Protein AF-V9KV32-F1 (afdb_monomer_lite)

Secondary structure (DSSP, 8-state):
----GGGGSGGGGGGEEETTEEEEE-SS-HHHHHHHHHHHHHHHHHSTT-SEEE-------STT-SHHHHHHHHTTS--HHHHHHHHHHHHHHHHHHH-TT-EEEEESTTGGGS-HHHHHHTTGGGT-EEEEEE-SSS--HHHHHHHHHHHHTT----TT--------EEEEEE---SSS---EEEEEE---GGGHHHHHHHHHS--

Foldseek 3Di:
DAQCPVCVDPVNLVQAQASVDSRHGQLPDPVSLVVLLVVLVVVDVVPPPAQEDESEAPDNPCQLVHPVSVVCVVVVVDDSVRSSLVSLVSNLVSCCVVPVRHAYEYECVVVLPDDLVVLVVSLSLVRHAYAYEDADPDDPVVSVVSVVSSQCSVWDDDPPDGPRQNQHWYFYFDQDDDDDPDGDTDTDRDDDDPCPVVVVVDVVVDD

Structure (mmCIF, N/CA/C/O backbone):
data_AF-V9KV32-F1
#
_entry.id   AF-V9KV32-F1
#
loop_
_atom_site.group_PDB
_atom_site.id
_atom_site.type_symbol
_atom_site.label_atom_id
_atom_site.label_alt_id
_atom_site.label_comp_id
_atom_site.label_asym_id
_atom_site.label_entity_id
_atom_site.label_seq_id
_atom_site.pdbx_PDB_ins_code
_atom_site.Cartn_x
_atom_site.Cartn_y
_atom_site.Cartn_z
_atom_site.occupancy
_atom_site.B_iso_or_equiv
_atom_site.auth_seq_id
_atom_site.auth_comp_id
_atom_site.auth_asym_id
_atom_site.auth_atom_id
_atom_site.pdbx_PDB_model_num
ATOM 1 N N . MET A 1 1 ? -1.494 -0.050 -2.371 1.00 47.59 1 MET A N 1
ATOM 2 C CA . MET A 1 1 ? -2.100 1.210 -2.858 1.00 47.59 1 MET A CA 1
ATOM 3 C C . MET A 1 1 ? -1.787 1.408 -4.346 1.00 47.59 1 MET A C 1
ATOM 5 O O . MET A 1 1 ? -0.712 1.862 -4.695 1.00 47.59 1 MET A O 1
ATOM 9 N N . VAL A 1 2 ? -2.662 0.960 -5.251 1.00 46.75 2 VAL A N 1
ATOM 10 C CA . VAL A 1 2 ? -2.528 1.217 -6.704 1.00 46.75 2 VAL A CA 1
ATOM 11 C C . VAL A 1 2 ? -2.807 2.704 -6.946 1.00 46.75 2 VAL A C 1
ATOM 13 O O . VAL A 1 2 ? -3.725 3.219 -6.327 1.00 46.75 2 VAL A O 1
ATOM 16 N N . LYS A 1 3 ? -2.093 3.412 -7.829 1.00 57.59 3 LYS A N 1
ATOM 17 C CA . LYS A 1 3 ? -2.458 4.796 -8.201 1.00 57.59 3 LYS A CA 1
ATOM 18 C C . LYS A 1 3 ? -3.914 4.859 -8.695 1.00 57.59 3 LYS A C 1
ATOM 20 O O . LYS A 1 3 ? -4.233 4.449 -9.811 1.00 57.59 3 LYS A O 1
ATOM 25 N N . PHE A 1 4 ? -4.817 5.353 -7.848 1.00 65.75 4 PHE A N 1
ATOM 26 C CA . PHE A 1 4 ? -6.259 5.247 -8.056 1.00 65.75 4 PHE A CA 1
ATOM 27 C C . PHE A 1 4 ? -6.805 6.407 -8.895 1.00 65.75 4 PHE A C 1
ATOM 29 O O . PHE A 1 4 ? -7.422 7.332 -8.375 1.00 65.75 4 PHE A O 1
ATOM 36 N N . PHE A 1 5 ? -6.665 6.333 -10.224 1.00 76.81 5 PHE A N 1
ATOM 37 C CA . PHE A 1 5 ? -7.341 7.277 -11.134 1.00 76.81 5 PHE A CA 1
ATOM 38 C C . PHE A 1 5 ? -8.85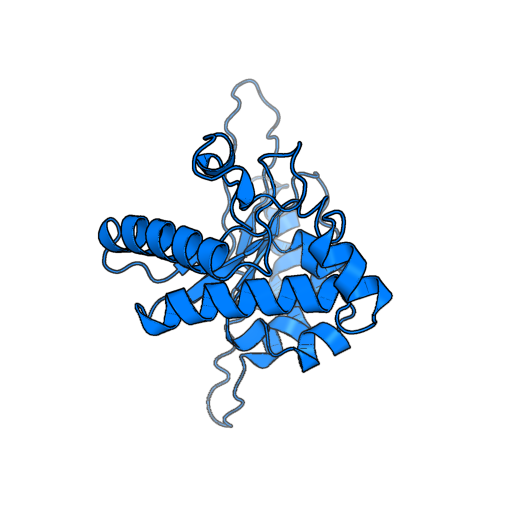9 7.353 -10.871 1.00 76.81 5 PHE A C 1
ATOM 40 O O . PHE A 1 5 ? -9.466 8.413 -11.010 1.00 76.81 5 PHE A O 1
ATOM 47 N N . VAL A 1 6 ? -9.450 6.247 -10.409 1.00 90.12 6 VAL A N 1
ATOM 48 C CA . VAL A 1 6 ? -10.868 6.136 -10.048 1.00 90.12 6 VAL A CA 1
ATOM 49 C C . VAL A 1 6 ? -11.317 7.153 -8.988 1.00 90.12 6 VAL A C 1
ATOM 51 O O . VAL A 1 6 ? -12.444 7.637 -9.055 1.00 90.12 6 VAL A O 1
ATOM 54 N N . LEU A 1 7 ? -10.436 7.564 -8.066 1.00 92.75 7 LEU A N 1
ATOM 55 C CA . LEU A 1 7 ? -10.771 8.522 -7.005 1.00 92.75 7 LEU A CA 1
ATOM 56 C C . LEU A 1 7 ? -10.908 9.961 -7.511 1.00 92.75 7 LEU A C 1
ATOM 58 O O . LEU A 1 7 ? -11.354 10.827 -6.760 1.00 92.75 7 LEU A O 1
ATOM 62 N N . LYS A 1 8 ? -10.568 10.244 -8.776 1.00 92.81 8 LYS A N 1
ATOM 63 C CA . LYS A 1 8 ? -10.846 11.546 -9.404 1.00 92.81 8 LYS A CA 1
ATOM 64 C C . LYS A 1 8 ? -12.339 11.773 -9.632 1.00 92.81 8 LYS A C 1
ATOM 66 O O . LYS A 1 8 ? -12.770 12.919 -9.681 1.00 92.81 8 LYS A O 1
ATOM 71 N N . HIS A 1 9 ? -13.124 10.705 -9.753 1.00 94.00 9 HIS A N 1
ATOM 72 C CA . HIS A 1 9 ? -14.564 10.808 -9.956 1.00 94.00 9 HIS A CA 1
ATOM 73 C C . HIS A 1 9 ? -15.283 11.145 -8.648 1.00 94.00 9 HIS A C 1
ATOM 75 O O . HIS A 1 9 ? -15.018 10.535 -7.613 1.00 94.00 9 HIS A O 1
ATOM 81 N N . GLU A 1 10 ? -16.246 12.065 -8.718 1.00 93.94 10 GLU A N 1
ATOM 82 C CA . GLU A 1 10 ? -17.060 12.503 -7.575 1.00 93.94 10 GLU A CA 1
ATOM 83 C C . GLU A 1 10 ? -17.764 11.334 -6.876 1.00 93.94 10 GLU A C 1
ATOM 85 O O . GLU A 1 10 ? -17.761 11.247 -5.654 1.00 93.94 10 GLU A O 1
ATOM 90 N N . LYS A 1 11 ? -18.246 10.347 -7.644 1.00 95.38 11 LYS A N 1
ATOM 91 C CA . LYS A 1 11 ? -18.850 9.119 -7.104 1.00 95.38 11 LYS A CA 1
ATOM 92 C C . LYS A 1 11 ? -17.962 8.396 -6.081 1.00 95.38 11 LYS A C 1
ATOM 94 O O . LYS A 1 11 ? -18.494 7.731 -5.201 1.00 95.38 11 LYS A O 1
ATOM 99 N N . PHE A 1 12 ? -16.637 8.502 -6.188 1.00 95.62 12 PHE A N 1
ATOM 100 C CA . PHE A 1 12 ? -15.680 7.821 -5.312 1.00 95.62 12 PHE A CA 1
ATOM 101 C C . PHE A 1 12 ? -14.867 8.789 -4.441 1.00 95.62 12 PHE A C 1
ATOM 103 O O . PHE A 1 12 ? -13.947 8.354 -3.751 1.00 95.62 12 PHE A O 1
ATOM 110 N N . SER A 1 13 ? -15.183 10.089 -4.439 1.00 94.50 13 SER A N 1
ATOM 111 C CA . SER A 1 13 ? -14.435 11.086 -3.659 1.00 94.50 13 SER A CA 1
ATOM 112 C C . SER A 1 13 ? -14.493 10.817 -2.154 1.00 94.50 13 SER A C 1
ATOM 114 O O . SER A 1 13 ? -13.497 10.991 -1.459 1.00 94.50 13 SER A O 1
ATOM 116 N N . HIS A 1 14 ? -15.622 10.297 -1.670 1.00 95.19 14 HIS A N 1
ATOM 117 C CA . HIS A 1 14 ? -15.832 9.918 -0.273 1.00 95.19 14 HIS A CA 1
ATOM 118 C C . HIS A 1 14 ? -14.938 8.757 0.204 1.00 95.19 14 HIS A C 1
ATOM 120 O O . HIS A 1 14 ? -14.858 8.511 1.408 1.00 95.19 14 HIS A O 1
ATOM 126 N N . LEU A 1 15 ? -14.275 8.039 -0.713 1.00 95.81 15 LEU A N 1
ATOM 127 C CA . LEU A 1 15 ? -13.331 6.956 -0.409 1.00 95.81 15 LEU A CA 1
ATOM 128 C C . LEU A 1 15 ? -11.877 7.429 -0.340 1.00 95.81 15 LEU A C 1
ATOM 130 O O . LEU A 1 15 ? -10.982 6.609 -0.156 1.00 95.81 15 LEU A O 1
ATOM 134 N N . ARG A 1 16 ? -11.607 8.723 -0.524 1.00 94.75 16 ARG A N 1
ATOM 135 C CA . ARG A 1 16 ? -10.253 9.270 -0.402 1.00 94.75 16 ARG A CA 1
ATOM 136 C C . ARG A 1 16 ? -9.812 9.273 1.058 1.00 94.75 16 ARG A C 1
ATOM 138 O O . ARG A 1 16 ? -10.616 9.524 1.951 1.00 94.75 16 ARG A O 1
ATOM 145 N N . GLU A 1 17 ? -8.526 9.025 1.277 1.00 94.25 17 GLU A N 1
ATOM 146 C CA . GLU A 1 17 ? -7.886 9.189 2.587 1.00 94.25 17 GLU A CA 1
ATOM 147 C C . GLU A 1 17 ? -7.923 10.655 3.021 1.00 94.25 17 GLU A C 1
ATOM 149 O O . GLU A 1 17 ? -8.369 10.985 4.113 1.00 94.25 17 GLU A O 1
ATOM 154 N N . VAL A 1 18 ? -7.522 11.549 2.116 1.00 94.06 18 VAL A N 1
ATOM 155 C CA . VAL A 1 18 ? -7.622 12.996 2.294 1.00 94.06 18 VAL A CA 1
ATOM 156 C C . VAL A 1 18 ? -8.556 13.532 1.221 1.00 94.06 18 VAL A C 1
ATOM 158 O O . VAL A 1 18 ? -8.321 13.325 0.033 1.00 94.06 18 VAL A O 1
ATOM 161 N N . GLU A 1 19 ? -9.613 14.233 1.626 1.00 92.00 19 GLU A N 1
ATOM 162 C CA . GLU A 1 19 ? -10.703 14.670 0.741 1.00 92.00 19 GLU A CA 1
ATOM 163 C C . GLU A 1 19 ? -10.211 15.410 -0.517 1.00 92.00 19 GLU A C 1
ATOM 165 O O . GLU A 1 19 ? -10.683 15.161 -1.634 1.00 92.00 19 GLU A O 1
ATOM 170 N N . THR A 1 20 ? -9.211 16.275 -0.350 1.00 91.50 20 THR A N 1
ATOM 171 C CA . THR A 1 20 ? -8.632 17.101 -1.415 1.00 91.50 20 THR A CA 1
ATOM 172 C C . THR A 1 20 ? -7.670 16.343 -2.331 1.00 91.50 20 THR A C 1
ATOM 174 O O . THR A 1 20 ? -7.378 16.827 -3.427 1.00 91.50 20 THR A O 1
ATOM 177 N N . PHE A 1 21 ? -7.195 15.154 -1.940 1.00 90.75 21 PHE A N 1
ATOM 178 C CA . PHE A 1 21 ? -6.172 14.408 -2.672 1.00 90.75 21 PHE A CA 1
ATOM 179 C C . PHE A 1 21 ? -6.718 13.081 -3.236 1.00 90.75 21 PHE A C 1
ATOM 181 O O . PHE A 1 21 ? -6.935 12.116 -2.504 1.00 90.75 21 PHE A O 1
ATOM 188 N N . PRO A 1 22 ? -6.919 12.974 -4.566 1.00 90.44 22 PRO A N 1
ATOM 189 C CA . PRO A 1 22 ? -7.485 11.783 -5.204 1.00 90.44 22 PRO A CA 1
ATOM 190 C C . PRO A 1 22 ? -6.444 10.680 -5.477 1.00 90.44 22 PRO A C 1
ATOM 192 O O . PRO A 1 22 ? -6.627 9.872 -6.382 1.00 90.44 22 PRO A O 1
ATOM 195 N N . ASN A 1 23 ? -5.312 10.670 -4.776 1.00 88.38 23 ASN A N 1
ATOM 196 C CA . ASN A 1 23 ? -4.207 9.731 -5.004 1.00 88.38 23 ASN A CA 1
ATOM 197 C C . ASN A 1 23 ? -4.177 8.563 -4.007 1.00 88.38 23 ASN A C 1
ATOM 199 O O . ASN A 1 23 ? -3.576 7.535 -4.311 1.00 88.38 23 ASN A O 1
ATOM 203 N N . THR A 1 24 ? -4.857 8.697 -2.869 1.00 90.56 24 THR A N 1
ATOM 204 C CA . THR A 1 24 ? -4.780 7.760 -1.744 1.00 90.56 24 THR A CA 1
ATOM 205 C C . THR A 1 24 ? -6.191 7.340 -1.352 1.00 90.56 24 THR A C 1
ATOM 207 O O . THR A 1 24 ? -7.040 8.186 -1.072 1.00 90.56 24 THR A O 1
ATOM 210 N N . ILE A 1 25 ? -6.454 6.033 -1.349 1.00 93.12 25 ILE A N 1
ATOM 211 C CA . ILE A 1 25 ? -7.731 5.485 -0.882 1.00 93.12 25 ILE A CA 1
ATOM 212 C C . ILE A 1 25 ? -7.700 5.336 0.640 1.00 93.12 25 ILE A C 1
ATOM 214 O O . ILE A 1 25 ? -6.680 4.919 1.188 1.00 93.12 25 ILE A O 1
ATOM 218 N N . ASN A 1 26 ? -8.810 5.642 1.304 1.00 93.44 26 ASN A N 1
ATOM 219 C CA . ASN A 1 26 ? -8.968 5.420 2.734 1.00 93.44 26 ASN A CA 1
ATOM 220 C C . ASN A 1 26 ? -8.988 3.901 3.001 1.00 93.44 26 ASN A C 1
ATOM 222 O O . ASN A 1 26 ? -9.847 3.203 2.444 1.00 93.44 26 ASN A O 1
ATOM 226 N N . PRO A 1 27 ? -8.065 3.363 3.819 1.00 92.62 27 PRO A N 1
ATOM 227 C CA . PRO A 1 27 ? -7.936 1.927 4.044 1.00 92.62 27 PRO A CA 1
ATOM 228 C C . PRO A 1 27 ? -8.958 1.357 5.040 1.00 92.62 27 PRO A C 1
ATOM 230 O O . PRO A 1 27 ? -9.041 0.136 5.164 1.00 92.62 27 PRO A O 1
ATOM 233 N N . HIS A 1 28 ? -9.710 2.208 5.740 1.00 90.12 28 HIS A N 1
ATOM 234 C CA . HIS A 1 28 ? -10.640 1.844 6.811 1.00 90.12 28 HIS A CA 1
ATOM 235 C C . HIS A 1 28 ? -12.065 1.588 6.313 1.00 90.12 28 HIS A C 1
ATOM 237 O O . HIS A 1 28 ? -12.826 0.871 6.962 1.00 90.12 28 HIS A O 1
ATOM 243 N N . LYS A 1 29 ? -12.428 2.134 5.149 1.00 92.69 29 LYS A N 1
ATOM 244 C CA . LYS A 1 29 ? -13.772 1.972 4.584 1.00 92.69 29 LYS A CA 1
ATOM 245 C C . LYS A 1 29 ? -13.927 0.620 3.903 1.00 92.69 29 LYS A C 1
ATOM 247 O O . LYS A 1 29 ? -13.137 0.245 3.032 1.00 92.69 29 LYS A O 1
ATOM 252 N N . GLN A 1 30 ? -14.997 -0.090 4.241 1.00 94.50 30 GLN A N 1
ATOM 253 C CA . GLN A 1 30 ? -15.314 -1.378 3.628 1.00 94.50 30 GLN A CA 1
ATOM 254 C C . GLN A 1 30 ? -15.549 -1.228 2.112 1.00 94.50 30 GLN A C 1
ATOM 256 O O . GLN A 1 30 ? -15.123 -2.064 1.313 1.00 94.50 30 GLN A O 1
ATOM 261 N N . GLU A 1 31 ? -16.156 -0.116 1.705 1.00 95.88 31 GLU A N 1
ATOM 262 C CA . GLU A 1 31 ? -16.395 0.273 0.319 1.00 95.88 31 GLU A CA 1
ATOM 263 C C . GLU A 1 31 ? -15.095 0.462 -0.469 1.00 95.88 31 GLU A C 1
ATOM 265 O O . GLU A 1 31 ? -15.045 0.111 -1.650 1.00 95.88 31 GLU A O 1
ATOM 270 N N . SER A 1 32 ? -14.023 0.941 0.174 1.00 94.94 32 SER A N 1
ATOM 271 C CA . SER A 1 32 ? -12.701 1.035 -0.451 1.00 94.94 32 SER A CA 1
ATOM 272 C C . SER A 1 32 ? -12.194 -0.343 -0.859 1.00 94.94 32 SER A C 1
ATOM 274 O O . SER A 1 32 ? -11.744 -0.530 -1.990 1.00 94.94 32 SER A O 1
ATOM 276 N N . LEU A 1 33 ? -12.315 -1.335 0.028 1.00 94.31 33 LEU A N 1
ATOM 277 C CA . LEU A 1 33 ? -11.901 -2.703 -0.277 1.00 94.31 33 LEU A CA 1
ATOM 278 C C . LEU A 1 33 ? -12.764 -3.317 -1.389 1.00 94.31 33 LEU A C 1
ATOM 280 O O . LEU A 1 33 ? -12.227 -3.996 -2.264 1.00 94.31 33 LEU A O 1
ATOM 284 N N . TYR A 1 34 ? -14.073 -3.048 -1.409 1.00 95.50 34 TYR A N 1
ATOM 285 C CA . TYR A 1 34 ? -14.952 -3.500 -2.492 1.00 95.50 34 TYR A CA 1
ATOM 286 C C . TYR A 1 34 ? -14.607 -2.871 -3.841 1.00 95.50 34 TYR A C 1
ATOM 288 O O . TYR A 1 34 ? -14.593 -3.574 -4.855 1.00 95.50 34 TYR A O 1
ATOM 296 N N . LEU A 1 35 ? -14.286 -1.576 -3.865 1.00 95.44 35 LEU A N 1
ATOM 297 C CA . LEU A 1 35 ? -13.850 -0.896 -5.080 1.00 95.44 35 LEU A CA 1
ATOM 298 C C . LEU A 1 35 ? -12.554 -1.513 -5.615 1.00 95.44 35 LEU A C 1
ATOM 300 O O . LEU A 1 35 ? -12.487 -1.875 -6.790 1.00 95.44 35 LEU A O 1
ATOM 304 N N . ILE A 1 36 ? -11.556 -1.695 -4.745 1.00 94.44 36 ILE A N 1
ATOM 305 C CA . ILE A 1 36 ? -10.281 -2.331 -5.101 1.00 94.44 36 ILE A CA 1
ATOM 306 C C . ILE A 1 36 ? -10.520 -3.742 -5.632 1.00 94.44 36 ILE A C 1
ATOM 308 O O . ILE A 1 36 ? -10.016 -4.084 -6.699 1.00 94.44 36 ILE A O 1
ATOM 312 N N . LYS A 1 37 ? -11.324 -4.546 -4.929 1.00 94.06 37 LYS A N 1
ATOM 313 C CA . LYS A 1 37 ? -11.673 -5.905 -5.350 1.00 94.06 37 LYS A CA 1
ATOM 314 C C . LYS A 1 37 ? -12.295 -5.912 -6.746 1.00 94.06 37 LYS A C 1
ATOM 316 O O . LYS A 1 37 ? -11.853 -6.678 -7.590 1.00 94.06 37 LYS A O 1
ATOM 321 N N . SER A 1 38 ? -13.263 -5.034 -7.010 1.00 94.50 38 SER A N 1
ATOM 322 C CA . SER A 1 38 ? -13.909 -4.934 -8.323 1.00 94.50 38 SER A CA 1
ATOM 323 C C . SER A 1 38 ? -12.913 -4.598 -9.437 1.00 94.50 38 SER A C 1
ATOM 325 O O . SER A 1 38 ? -12.954 -5.202 -10.508 1.00 94.50 38 SER A O 1
ATOM 327 N N . MET A 1 39 ? -11.979 -3.676 -9.184 1.00 93.88 39 MET A N 1
ATOM 328 C CA . MET A 1 39 ? -10.924 -3.340 -10.144 1.00 93.88 39 MET A CA 1
ATOM 329 C C . MET A 1 39 ? -9.985 -4.524 -10.397 1.00 93.88 39 MET A C 1
ATOM 331 O O . MET A 1 39 ? -9.652 -4.812 -11.544 1.00 93.88 39 MET A O 1
ATOM 335 N N . ILE A 1 40 ? -9.571 -5.221 -9.337 1.00 93.56 40 ILE A N 1
ATOM 336 C CA . ILE A 1 40 ? -8.716 -6.406 -9.435 1.00 93.56 40 ILE A CA 1
ATOM 337 C C . ILE A 1 40 ? -9.427 -7.502 -10.225 1.00 93.56 40 ILE A C 1
ATOM 339 O O . ILE A 1 40 ? -8.854 -8.006 -11.184 1.00 93.56 40 ILE A O 1
ATOM 343 N N . ASP A 1 41 ? -10.673 -7.831 -9.880 1.00 92.75 41 ASP A N 1
ATOM 344 C CA . ASP A 1 41 ? -11.447 -8.884 -10.542 1.00 92.75 41 ASP A CA 1
ATOM 345 C C . ASP A 1 41 ? -11.585 -8.611 -12.053 1.00 92.75 41 ASP A C 1
ATOM 347 O O . ASP A 1 41 ? -11.413 -9.526 -12.857 1.00 92.75 41 ASP A O 1
ATOM 351 N N . GLN A 1 42 ? -11.803 -7.353 -12.459 1.00 92.88 42 GLN A N 1
ATOM 352 C CA . GLN A 1 42 ? -11.843 -6.961 -13.876 1.00 92.88 42 GLN A CA 1
ATOM 353 C C . GLN A 1 42 ? -10.512 -7.221 -14.595 1.00 92.88 42 GLN A C 1
ATOM 355 O O . GLN A 1 42 ? -10.500 -7.782 -15.692 1.00 92.88 42 GLN A O 1
ATOM 360 N N . VAL A 1 43 ? -9.384 -6.839 -13.986 1.00 92.88 43 VAL A N 1
ATOM 361 C CA . VAL A 1 43 ? -8.064 -7.061 -14.594 1.00 92.88 43 VAL A CA 1
ATOM 362 C C . VAL A 1 43 ? -7.731 -8.552 -14.629 1.00 92.88 43 VAL A C 1
ATOM 364 O O . VAL A 1 43 ? -7.257 -9.040 -15.653 1.00 92.88 43 VAL A O 1
ATOM 367 N N . MET A 1 44 ? -8.017 -9.291 -13.557 1.00 91.44 44 MET A N 1
ATOM 368 C CA . MET A 1 44 ? -7.791 -10.736 -13.476 1.00 91.44 44 MET A CA 1
ATOM 369 C C . MET A 1 44 ? -8.603 -11.501 -14.525 1.00 91.44 44 MET A C 1
ATOM 371 O O . MET A 1 44 ? -8.062 -12.384 -15.187 1.00 91.44 44 MET A O 1
ATOM 375 N N . ALA A 1 45 ? -9.868 -11.125 -14.740 1.00 92.19 45 ALA A N 1
ATOM 376 C CA . ALA A 1 45 ? -10.718 -11.733 -15.762 1.00 92.19 45 ALA A CA 1
ATOM 377 C C . ALA A 1 45 ? -10.161 -11.546 -17.185 1.00 92.19 45 ALA A C 1
ATOM 379 O O . ALA A 1 45 ? -10.310 -12.430 -18.027 1.00 92.19 45 ALA A O 1
ATOM 380 N N . ALA A 1 46 ? -9.481 -10.427 -17.450 1.00 94.38 46 ALA A N 1
ATOM 381 C CA . ALA A 1 46 ? -8.838 -10.164 -18.736 1.00 94.38 46 ALA A CA 1
ATOM 382 C C . ALA A 1 46 ? -7.493 -10.901 -18.922 1.00 94.38 46 ALA A C 1
ATOM 384 O O . ALA A 1 46 ? -7.020 -11.024 -20.050 1.00 94.38 46 ALA A O 1
ATOM 385 N N . HIS A 1 47 ? -6.874 -11.398 -17.845 1.00 90.75 47 HIS A N 1
ATOM 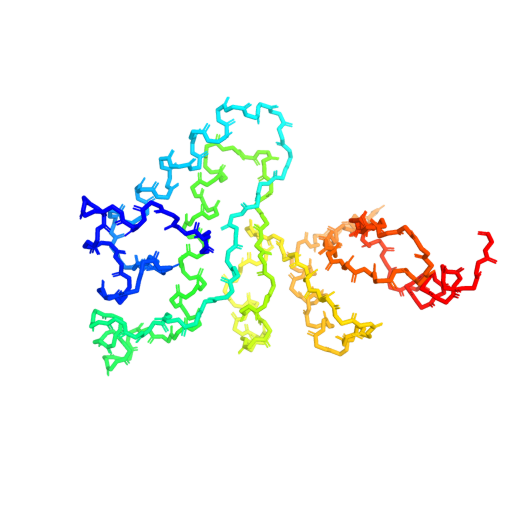386 C CA . HIS A 1 47 ? -5.524 -11.974 -17.855 1.00 90.75 47 HIS A CA 1
ATOM 387 C C . HIS A 1 47 ? -5.512 -13.391 -17.268 1.00 90.75 47 HIS A C 1
ATOM 389 O O . HIS A 1 47 ? -4.963 -13.654 -16.195 1.00 90.75 47 HIS A O 1
ATOM 395 N N . VAL A 1 48 ? -6.109 -14.333 -17.995 1.00 89.12 48 VAL A N 1
ATOM 396 C CA . VAL A 1 48 ? -6.190 -15.736 -17.570 1.00 89.12 48 VAL A CA 1
ATOM 397 C C . VAL A 1 48 ? -4.799 -16.382 -17.532 1.00 89.12 48 VAL A C 1
ATOM 399 O O . VAL A 1 48 ? -3.999 -16.232 -18.453 1.00 89.12 48 VAL A O 1
ATOM 402 N N . GLY A 1 49 ? -4.513 -17.138 -16.469 1.00 87.88 49 GLY A N 1
ATOM 403 C CA . GLY A 1 49 ? -3.290 -17.942 -16.349 1.00 87.88 49 GLY A CA 1
ATOM 404 C C . GLY A 1 49 ? -2.041 -17.182 -15.891 1.00 87.88 49 GLY A C 1
ATOM 405 O O . GLY A 1 49 ? -0.948 -17.754 -15.896 1.00 87.88 49 GLY A O 1
ATOM 406 N N . ILE A 1 50 ? -2.165 -15.917 -15.474 1.00 92.06 50 ILE A N 1
ATOM 407 C CA . ILE A 1 50 ? -1.037 -15.196 -14.877 1.00 92.06 50 ILE A CA 1
ATOM 408 C C . ILE A 1 50 ? -0.609 -15.841 -13.556 1.00 92.06 50 ILE A C 1
ATOM 410 O O . ILE A 1 50 ? -1.422 -16.356 -12.795 1.00 92.06 50 ILE A O 1
ATOM 414 N N . ARG A 1 51 ? 0.694 -15.798 -13.275 1.00 92.44 51 ARG A N 1
ATOM 415 C CA . ARG A 1 51 ? 1.275 -16.309 -12.020 1.00 92.44 51 ARG A CA 1
ATOM 416 C C . ARG A 1 51 ? 1.565 -15.212 -11.006 1.00 92.44 51 ARG A C 1
ATOM 418 O O . ARG A 1 51 ? 1.760 -15.506 -9.834 1.00 92.44 51 ARG A O 1
ATOM 425 N N . TRP A 1 52 ? 1.609 -13.964 -11.455 1.00 93.50 52 TRP A N 1
ATOM 426 C CA . TRP A 1 52 ? 1.943 -12.809 -10.637 1.00 93.50 52 TRP A CA 1
ATOM 427 C C . TRP A 1 52 ? 0.990 -11.668 -10.932 1.00 93.50 52 TRP A C 1
ATOM 429 O O . TRP A 1 52 ? 0.635 -11.452 -12.090 1.00 93.50 52 TRP A O 1
ATOM 439 N N . PHE A 1 53 ? 0.619 -10.927 -9.894 1.00 94.12 53 PHE A N 1
ATOM 440 C CA . PHE A 1 53 ? -0.257 -9.774 -10.027 1.00 94.12 53 PHE A CA 1
ATOM 441 C C . PHE A 1 53 ? 0.221 -8.635 -9.133 1.00 94.12 53 PHE A C 1
ATOM 443 O O . PHE A 1 53 ? 0.327 -8.787 -7.917 1.00 94.12 53 PHE A O 1
ATOM 450 N N . HIS A 1 54 ? 0.538 -7.494 -9.737 1.00 93.81 54 HIS A N 1
ATOM 451 C CA . HIS A 1 54 ? 1.082 -6.350 -9.017 1.00 93.81 54 HIS A CA 1
ATOM 452 C C . HIS A 1 54 ? -0.051 -5.476 -8.460 1.00 93.81 54 HIS A C 1
ATOM 454 O O . HIS A 1 54 ? -0.775 -4.843 -9.224 1.00 93.81 54 HIS A O 1
ATOM 460 N N . ILE A 1 55 ? -0.189 -5.399 -7.132 1.00 93.56 55 ILE A N 1
ATOM 461 C CA . ILE A 1 55 ? -1.250 -4.636 -6.439 1.00 93.56 55 ILE A CA 1
ATOM 462 C C . ILE A 1 55 ? -0.815 -3.209 -6.044 1.00 93.56 55 ILE A C 1
ATOM 464 O O . ILE A 1 55 ? -1.474 -2.527 -5.254 1.00 93.56 55 ILE A O 1
ATOM 468 N N . GLY A 1 56 ? 0.308 -2.745 -6.597 1.00 91.50 56 GLY A N 1
ATOM 469 C CA . GLY A 1 56 ? 0.829 -1.385 -6.428 1.00 91.50 56 GLY A CA 1
ATOM 470 C C . GLY A 1 56 ? 1.480 -1.209 -5.062 1.00 91.50 56 GLY A C 1
ATOM 471 O O . GLY A 1 56 ? 2.290 -2.034 -4.660 1.00 91.50 56 GLY A O 1
ATOM 472 N N . SER A 1 57 ? 1.066 -0.176 -4.331 1.00 89.19 57 SER A N 1
ATOM 473 C CA . SER A 1 57 ? 1.579 0.209 -3.008 1.00 89.19 57 SER A CA 1
ATOM 474 C C . SER A 1 57 ? 2.834 1.071 -3.009 1.00 89.19 57 SER A C 1
ATOM 476 O O . SER A 1 57 ? 3.557 1.066 -2.021 1.00 89.19 57 SER A O 1
ATOM 478 N N . ASP A 1 58 ? 3.038 1.836 -4.080 1.00 88.44 58 ASP A N 1
ATOM 479 C CA . ASP A 1 58 ? 4.052 2.885 -4.147 1.00 88.44 58 ASP A CA 1
ATOM 480 C C . ASP A 1 58 ? 3.555 4.191 -3.527 1.00 88.44 58 ASP A C 1
ATOM 482 O O . ASP A 1 58 ? 2.353 4.465 -3.507 1.00 88.44 58 ASP A O 1
ATOM 486 N N . GLU A 1 59 ? 4.502 5.021 -3.088 1.00 86.12 59 GLU A N 1
ATOM 487 C CA . GLU A 1 59 ? 4.319 6.464 -2.895 1.00 86.12 59 GLU A CA 1
ATOM 488 C C . GLU A 1 59 ? 3.166 6.815 -1.935 1.00 86.12 59 GLU A C 1
ATOM 490 O O . GLU A 1 59 ? 2.360 7.722 -2.163 1.00 86.12 59 GLU A O 1
ATOM 495 N N . VAL A 1 60 ? 3.085 6.080 -0.824 1.00 84.88 60 VAL A N 1
ATOM 496 C CA . VAL A 1 60 ? 2.022 6.192 0.186 1.00 84.88 60 VAL A CA 1
ATOM 497 C C . VAL A 1 60 ? 2.268 7.393 1.117 1.00 84.88 60 VAL A C 1
ATOM 499 O O . VAL A 1 60 ? 2.535 7.246 2.306 1.00 84.88 60 VAL A O 1
ATOM 502 N N . TYR A 1 61 ? 2.213 8.606 0.561 1.00 87.44 61 TYR A N 1
ATOM 503 C CA . TYR A 1 61 ? 2.603 9.842 1.257 1.00 87.44 61 TYR A CA 1
ATOM 504 C C . TYR A 1 61 ? 1.569 10.388 2.248 1.00 87.44 61 TYR A C 1
ATOM 506 O O . TYR A 1 61 ? 1.944 11.075 3.190 1.00 87.44 61 TYR A O 1
ATOM 514 N N . TYR A 1 62 ? 0.279 10.123 2.023 1.00 89.81 62 TYR A N 1
ATOM 515 C CA . TYR A 1 62 ? -0.825 10.740 2.781 1.00 89.81 62 TYR A CA 1
ATOM 516 C C . TYR A 1 62 ? -1.557 9.769 3.712 1.00 89.81 62 TYR A C 1
ATOM 518 O O . TYR A 1 62 ? -2.608 10.107 4.248 1.00 89.81 62 TYR A O 1
ATOM 526 N N . LEU A 1 63 ? -1.051 8.546 3.873 1.00 91.44 63 LEU A N 1
ATOM 527 C CA . LEU A 1 63 ? -1.644 7.589 4.803 1.00 91.44 63 LEU A CA 1
ATOM 528 C C . LEU A 1 63 ? -1.550 8.127 6.233 1.00 91.44 63 LEU A C 1
ATOM 530 O O . LEU A 1 63 ? -0.465 8.497 6.668 1.00 91.44 63 LEU A O 1
ATOM 534 N N . GLY A 1 64 ? -2.668 8.129 6.961 1.00 92.50 64 GLY A N 1
ATOM 535 C CA . GLY A 1 64 ? -2.719 8.663 8.321 1.00 92.50 64 GLY A CA 1
ATOM 536 C C . GLY A 1 64 ? -3.092 10.143 8.386 1.00 92.50 64 GLY A C 1
ATOM 537 O O . GLY A 1 64 ? -3.282 10.665 9.479 1.00 92.50 64 GLY A O 1
ATOM 538 N N . GLU A 1 65 ? -3.235 10.824 7.245 1.00 94.06 65 GLU A N 1
ATOM 539 C CA . GLU A 1 65 ? -3.582 12.248 7.208 1.00 94.06 65 GLU A CA 1
ATOM 540 C C . GLU A 1 65 ? -5.091 12.515 7.160 1.00 94.06 65 GLU A C 1
ATOM 542 O O . GLU A 1 65 ? -5.518 13.648 7.417 1.00 94.06 65 GLU A O 1
ATOM 547 N N . GLY A 1 66 ? -5.895 11.491 6.857 1.00 93.38 66 GLY A N 1
ATOM 548 C CA . GLY A 1 66 ? -7.354 11.559 6.882 1.00 93.38 66 GLY A CA 1
ATOM 549 C C . GLY A 1 66 ? -7.917 11.714 8.292 1.00 93.38 66 GLY A C 1
ATOM 550 O O . GLY A 1 66 ? -7.292 11.292 9.259 1.00 93.38 66 GLY A O 1
ATOM 551 N N . GLY A 1 67 ? -9.114 12.298 8.418 1.00 93.44 67 GLY A N 1
ATOM 552 C CA . GLY A 1 67 ? -9.770 12.492 9.721 1.00 93.44 67 GLY A CA 1
ATOM 553 C C . GLY A 1 67 ? -9.953 11.181 10.496 1.00 93.44 67 GLY A C 1
ATOM 554 O O . GLY A 1 67 ? -9.481 11.067 11.620 1.00 93.44 67 GLY A O 1
ATOM 555 N N . GLU A 1 68 ? -10.532 10.161 9.851 1.00 92.69 68 GLU A N 1
ATOM 556 C CA . GLU A 1 68 ? -10.725 8.826 10.447 1.00 92.69 68 GLU A CA 1
ATOM 557 C C . GLU A 1 68 ? -9.391 8.190 10.876 1.00 92.69 68 GLU A C 1
ATOM 559 O O . GLU A 1 68 ? -9.268 7.669 11.983 1.00 92.69 68 GLU A O 1
ATOM 564 N N . SER A 1 69 ? -8.367 8.266 10.025 1.00 94.06 69 SER A N 1
ATOM 565 C CA . SER A 1 69 ? -7.046 7.706 10.315 1.00 94.06 69 SER A CA 1
ATOM 566 C C . SER A 1 69 ? -6.363 8.438 11.472 1.00 94.06 69 SER A C 1
ATOM 568 O O . SER A 1 69 ? -5.789 7.798 12.353 1.00 94.06 69 SER A O 1
ATOM 570 N N . LYS A 1 70 ? -6.471 9.772 11.522 1.00 94.88 70 LYS A N 1
ATOM 571 C CA . LYS A 1 70 ? -5.977 10.592 12.638 1.00 94.88 70 LYS A CA 1
ATOM 572 C C . LYS A 1 70 ? -6.644 10.200 13.945 1.00 94.88 70 LYS A C 1
ATOM 574 O O . LYS A 1 70 ? -5.940 10.001 14.932 1.00 94.88 70 LYS A O 1
ATOM 579 N N . ASP A 1 71 ? -7.959 10.016 13.944 1.00 94.19 71 ASP A N 1
ATOM 580 C CA . ASP A 1 71 ? -8.698 9.598 15.134 1.00 94.19 71 ASP A CA 1
ATOM 581 C C . ASP A 1 71 ? -8.236 8.219 15.632 1.00 94.19 71 ASP A C 1
ATOM 583 O O . ASP A 1 71 ? -7.983 8.045 16.825 1.00 94.19 71 ASP A O 1
ATOM 587 N N . LEU A 1 72 ? -8.036 7.254 14.728 1.00 92.81 72 LEU A N 1
ATOM 588 C CA . LEU A 1 72 ? -7.538 5.915 15.071 1.00 92.81 72 LEU A CA 1
ATOM 589 C C . LEU A 1 72 ? -6.104 5.930 15.625 1.00 92.81 72 LEU A C 1
ATOM 591 O O . LEU A 1 72 ? -5.789 5.167 16.545 1.00 92.81 72 LEU A O 1
ATOM 595 N N . ILE A 1 73 ? -5.241 6.799 15.088 1.00 92.81 73 ILE A N 1
ATOM 596 C CA . ILE A 1 73 ? -3.869 6.992 15.581 1.00 92.81 73 ILE A CA 1
ATOM 597 C C . ILE A 1 73 ? -3.888 7.648 16.966 1.00 92.81 73 ILE A C 1
ATOM 599 O O . ILE A 1 73 ? -3.208 7.177 17.877 1.00 92.81 73 ILE A O 1
ATOM 603 N N . LEU A 1 74 ? -4.695 8.697 17.156 1.00 92.56 74 LEU A N 1
ATOM 604 C CA . LEU A 1 74 ? -4.838 9.395 18.439 1.00 92.56 74 LEU A CA 1
ATOM 605 C C . LEU A 1 74 ? -5.366 8.471 19.542 1.00 92.56 74 LEU A C 1
ATOM 607 O O . LEU A 1 74 ? -4.924 8.554 20.687 1.00 92.56 74 LEU A O 1
ATOM 611 N N . GLN A 1 75 ? -6.266 7.553 19.191 1.00 93.12 75 GLN A N 1
ATOM 612 C CA . GLN A 1 75 ? -6.797 6.533 20.097 1.00 93.12 75 GLN A CA 1
ATOM 613 C C . GLN A 1 75 ? -5.830 5.359 20.332 1.00 93.12 75 GLN A C 1
ATOM 615 O O . GLN A 1 75 ? -6.186 4.420 21.042 1.00 93.12 75 GLN A O 1
ATOM 620 N N . GLN A 1 76 ? -4.624 5.388 19.749 1.00 86.75 76 GLN A N 1
ATOM 621 C CA . GLN A 1 76 ? -3.611 4.324 19.817 1.00 86.75 76 GLN A CA 1
ATOM 622 C C . GLN A 1 76 ? -4.117 2.952 19.340 1.00 86.75 76 GLN A C 1
ATOM 624 O O . GLN A 1 76 ? -3.554 1.916 19.688 1.00 86.75 76 GLN A O 1
ATOM 629 N N . GLN A 1 77 ? -5.172 2.932 18.523 1.00 82.81 77 GLN A N 1
ATOM 630 C CA . GLN A 1 77 ? -5.719 1.696 17.960 1.00 82.81 77 GLN A CA 1
ATOM 631 C C . GLN A 1 77 ? -4.896 1.219 16.764 1.00 82.81 77 GLN A C 1
ATOM 633 O O . GLN A 1 77 ? -4.821 0.021 16.499 1.00 82.81 77 GLN A O 1
ATOM 638 N N . PHE A 1 78 ? -4.271 2.157 16.051 1.00 87.94 78 PHE A N 1
ATOM 639 C CA . PHE A 1 78 ? -3.456 1.883 14.879 1.00 87.94 78 PHE A CA 1
ATOM 640 C C . PHE A 1 78 ? -2.193 2.745 14.861 1.00 87.94 78 PHE A C 1
ATOM 642 O O . PHE A 1 78 ? -2.227 3.939 15.143 1.00 87.94 78 PHE A O 1
ATOM 649 N N . SER A 1 79 ? -1.085 2.144 14.435 1.00 91.69 79 SER A N 1
ATOM 650 C CA . SER A 1 79 ? 0.072 2.866 13.894 1.00 91.69 79 SER A CA 1
ATOM 651 C C . SER A 1 79 ? -0.017 2.941 12.366 1.00 91.69 79 SER A C 1
ATOM 653 O O . SER A 1 79 ? -0.657 2.084 11.747 1.00 91.69 79 SER A O 1
ATOM 655 N N . MET A 1 80 ? 0.669 3.898 11.734 1.00 91.31 80 MET A N 1
ATOM 656 C CA . MET A 1 80 ? 0.703 4.001 10.266 1.00 91.31 80 MET A CA 1
ATOM 657 C C . MET A 1 80 ? 1.193 2.702 9.603 1.00 91.31 80 MET A C 1
ATOM 659 O O . MET A 1 80 ? 0.600 2.236 8.629 1.00 91.31 80 MET A O 1
ATOM 663 N N . GLU A 1 81 ? 2.208 2.047 10.175 1.00 92.19 81 GLU A N 1
ATOM 664 C CA . GLU A 1 81 ? 2.719 0.773 9.661 1.00 92.19 81 GLU A CA 1
ATOM 665 C C . GLU A 1 81 ? 1.661 -0.331 9.769 1.00 92.19 81 GLU A C 1
ATOM 667 O O . GLU A 1 81 ? 1.467 -1.108 8.833 1.00 92.19 81 GLU A O 1
ATOM 672 N N . SER A 1 82 ? 0.932 -0.391 10.890 1.00 92.06 82 SER A N 1
ATOM 673 C CA . SER A 1 82 ? -0.145 -1.368 11.076 1.00 92.06 82 SER A CA 1
ATOM 674 C C . SER A 1 82 ? -1.314 -1.137 10.112 1.00 92.06 82 SER A C 1
ATOM 676 O O . SER A 1 82 ? -1.865 -2.113 9.596 1.00 92.06 82 SER A O 1
ATOM 678 N N . MET A 1 83 ? -1.648 0.123 9.795 1.00 92.88 83 MET A N 1
ATOM 679 C CA . MET A 1 83 ? -2.665 0.470 8.794 1.00 92.88 83 MET A CA 1
ATOM 680 C C . MET A 1 83 ? -2.242 -0.008 7.409 1.00 92.88 83 MET A C 1
ATOM 682 O O . MET A 1 83 ? -2.994 -0.721 6.741 1.00 92.88 83 MET A O 1
ATOM 686 N N . TYR A 1 84 ? -1.010 0.321 7.009 1.00 94.06 84 TYR A N 1
ATOM 687 C CA . TYR A 1 84 ? -0.442 -0.106 5.736 1.00 94.06 84 TYR A CA 1
ATOM 688 C C . TYR A 1 84 ? -0.461 -1.632 5.600 1.00 94.06 84 TYR A C 1
ATOM 690 O O . TYR A 1 84 ? -1.015 -2.175 4.641 1.00 94.06 84 TYR A O 1
ATOM 698 N N . MET A 1 85 ? 0.102 -2.342 6.583 1.00 94.19 85 MET A N 1
ATOM 699 C CA . MET A 1 85 ? 0.202 -3.800 6.539 1.00 94.19 85 MET A CA 1
ATOM 700 C C . MET A 1 85 ? -1.177 -4.463 6.545 1.00 94.19 85 MET A C 1
ATOM 702 O O . MET A 1 85 ? -1.389 -5.418 5.800 1.00 94.19 85 MET A O 1
ATOM 706 N N . SER A 1 86 ? -2.126 -3.960 7.338 1.00 93.69 86 SER A N 1
ATOM 707 C CA . SER A 1 86 ? -3.497 -4.490 7.377 1.00 93.69 86 SER A CA 1
ATOM 708 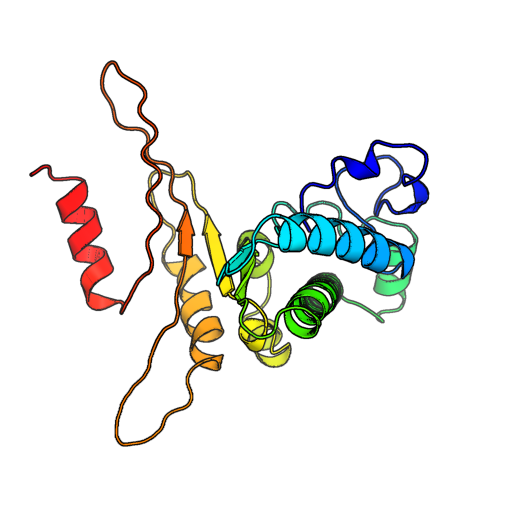C C . SER A 1 86 ? -4.208 -4.309 6.039 1.00 93.69 86 SER A C 1
ATOM 710 O O . SER A 1 86 ? -4.812 -5.254 5.531 1.00 93.69 86 SER A O 1
ATOM 712 N N . HIS A 1 87 ? -4.063 -3.138 5.417 1.00 94.88 87 HIS A N 1
ATOM 713 C CA . HIS A 1 87 ? -4.631 -2.866 4.102 1.00 94.88 87 HIS A CA 1
ATOM 714 C C . HIS A 1 87 ? -4.040 -3.780 3.021 1.00 94.88 87 HIS A C 1
ATOM 716 O O . HIS A 1 87 ? -4.781 -4.425 2.277 1.00 94.88 87 HIS A O 1
ATOM 722 N N . VAL A 1 88 ? -2.708 -3.899 2.953 1.00 95.44 88 VAL A N 1
ATOM 723 C CA . VAL A 1 88 ? -2.050 -4.774 1.971 1.00 95.44 88 VAL A CA 1
ATOM 724 C C . VAL A 1 88 ? -2.464 -6.232 2.171 1.00 95.44 88 VAL A C 1
ATOM 726 O O . VAL A 1 88 ? -2.777 -6.908 1.192 1.00 95.44 88 VAL A O 1
ATOM 729 N N . LYS A 1 89 ? -2.530 -6.716 3.419 1.00 95.62 89 LYS A N 1
ATOM 730 C CA . LYS A 1 89 ? -3.018 -8.070 3.726 1.00 95.62 89 LYS A CA 1
ATOM 731 C C . LYS A 1 89 ? -4.438 -8.287 3.225 1.00 95.62 89 LYS A C 1
ATOM 733 O O . LYS A 1 89 ? -4.695 -9.317 2.606 1.00 95.62 89 LYS A O 1
ATOM 738 N N . ALA A 1 90 ? -5.345 -7.342 3.475 1.00 95.75 90 ALA A N 1
ATOM 739 C CA . ALA A 1 90 ? -6.733 -7.450 3.042 1.00 95.75 90 ALA A CA 1
ATOM 740 C C . ALA A 1 90 ? -6.828 -7.573 1.513 1.00 95.75 90 ALA A C 1
ATOM 742 O O . ALA A 1 90 ? -7.471 -8.491 1.006 1.00 95.75 90 ALA A O 1
ATOM 743 N N . VAL A 1 91 ? -6.115 -6.715 0.776 1.00 95.88 91 VAL A N 1
ATOM 744 C CA . VAL A 1 91 ? -6.091 -6.745 -0.695 1.00 95.88 91 VAL A CA 1
ATOM 745 C C . VAL A 1 91 ? -5.446 -8.032 -1.223 1.00 95.88 91 VAL A C 1
ATOM 747 O O . VAL A 1 91 ? -6.019 -8.697 -2.084 1.00 95.88 91 VAL A O 1
ATOM 750 N N . ALA A 1 92 ? -4.290 -8.434 -0.690 1.00 95.94 92 ALA A N 1
ATOM 751 C CA . ALA A 1 92 ? -3.600 -9.656 -1.107 1.00 95.94 92 ALA A CA 1
ATOM 752 C C . ALA A 1 92 ? -4.436 -10.917 -0.836 1.00 95.94 92 ALA A C 1
ATOM 754 O O . ALA A 1 92 ? -4.495 -11.817 -1.671 1.00 95.94 92 ALA A O 1
ATOM 755 N N . THR A 1 93 ? -5.135 -10.959 0.300 1.00 95.44 93 THR A N 1
ATOM 756 C CA . THR A 1 93 ? -6.032 -12.067 0.653 1.00 95.44 93 THR A CA 1
ATOM 757 C C . THR A 1 93 ? -7.188 -12.175 -0.338 1.00 95.44 93 THR A C 1
ATOM 759 O O . THR A 1 93 ? -7.524 -13.281 -0.748 1.00 95.44 93 THR A O 1
ATOM 762 N N . GLN A 1 94 ? -7.757 -11.049 -0.785 1.00 93.44 94 GLN A N 1
ATOM 763 C CA . GLN A 1 94 ? -8.801 -11.045 -1.819 1.00 93.44 94 GLN A CA 1
ATOM 764 C C . GLN A 1 94 ? -8.290 -11.599 -3.156 1.00 93.44 94 GLN A C 1
ATOM 766 O O . GLN A 1 94 ? -8.968 -12.414 -3.780 1.00 93.44 94 GLN A O 1
ATOM 771 N N . VAL A 1 95 ? -7.074 -11.216 -3.571 1.00 93.75 95 VAL A N 1
ATOM 772 C CA . VAL A 1 95 ? -6.446 -11.761 -4.789 1.00 93.75 95 VAL A CA 1
ATOM 773 C C . VAL A 1 95 ? -6.313 -13.279 -4.689 1.00 93.75 95 VAL A C 1
ATOM 775 O O . VAL A 1 95 ? -6.736 -13.989 -5.600 1.00 93.75 95 VAL A O 1
ATOM 778 N N . LEU A 1 96 ? -5.763 -13.769 -3.574 1.00 93.81 96 LEU A N 1
ATOM 779 C CA . LEU A 1 96 ? -5.500 -15.191 -3.342 1.00 93.81 96 LEU A CA 1
ATOM 780 C C . LEU A 1 96 ? -6.779 -16.019 -3.191 1.00 93.81 96 LEU A C 1
ATOM 782 O O . LEU A 1 96 ? -6.815 -17.155 -3.656 1.00 93.81 96 LEU A O 1
ATOM 786 N N . ALA A 1 97 ? -7.828 -15.463 -2.579 1.00 93.25 97 ALA A N 1
ATOM 787 C CA . ALA A 1 97 ? -9.107 -16.149 -2.398 1.00 93.25 97 ALA A CA 1
ATOM 788 C C . ALA A 1 97 ? -9.754 -16.516 -3.742 1.00 93.25 97 ALA A C 1
ATOM 790 O O . ALA A 1 97 ? -10.236 -17.634 -3.908 1.00 93.25 97 ALA A O 1
ATOM 791 N N . ASN A 1 98 ? -9.709 -15.599 -4.712 1.00 89.44 98 ASN A N 1
ATOM 792 C CA . ASN A 1 98 ? -10.260 -15.828 -6.050 1.00 89.44 98 ASN A CA 1
ATOM 793 C C . ASN A 1 98 ? -9.247 -16.492 -6.996 1.00 89.44 98 ASN A C 1
ATOM 795 O O . ASN A 1 98 ? -9.639 -17.096 -7.990 1.00 89.44 98 ASN A O 1
ATOM 799 N N . ASN A 1 99 ? -7.946 -16.378 -6.704 1.00 91.06 99 ASN A N 1
ATOM 800 C CA . ASN A 1 99 ? -6.870 -16.834 -7.581 1.00 91.06 99 ASN A CA 1
ATOM 801 C C . ASN A 1 99 ? -5.718 -17.482 -6.780 1.00 91.06 99 ASN A C 1
ATOM 803 O O . ASN A 1 99 ? -4.629 -16.907 -6.694 1.00 91.06 99 ASN A O 1
ATOM 807 N N . PRO A 1 100 ? -5.895 -18.699 -6.227 1.00 90.31 100 PRO A N 1
ATOM 808 C CA . PRO A 1 100 ? -4.909 -19.309 -5.322 1.00 90.31 100 PRO A CA 1
ATOM 809 C C . PRO A 1 100 ? -3.516 -19.547 -5.930 1.00 90.31 100 PRO A C 1
ATOM 811 O O . PRO A 1 100 ? -2.535 -19.669 -5.202 1.00 90.31 100 PRO A O 1
ATOM 814 N N . GLY A 1 101 ? -3.417 -19.636 -7.262 1.00 89.88 101 GLY A N 1
ATOM 815 C CA . GLY A 1 101 ? -2.153 -19.820 -7.988 1.00 89.88 101 GLY A CA 1
ATOM 816 C C . GLY A 1 101 ? -1.408 -18.524 -8.326 1.00 89.88 101 GLY A C 1
ATOM 817 O O . GLY A 1 101 ? -0.316 -18.584 -8.891 1.00 89.88 101 GLY A O 1
ATOM 818 N N . VAL A 1 102 ? -1.988 -17.362 -8.018 1.00 92.69 102 VAL A N 1
ATOM 819 C CA . VAL A 1 102 ? -1.405 -16.049 -8.308 1.00 92.69 102 VAL A CA 1
ATOM 820 C C . VAL A 1 102 ? -0.620 -15.567 -7.102 1.00 92.69 102 VAL A C 1
ATOM 822 O O . VAL A 1 102 ? -1.112 -15.606 -5.981 1.00 92.69 102 VAL A O 1
ATOM 825 N N . LYS A 1 103 ? 0.590 -15.057 -7.325 1.00 93.50 103 LYS A N 1
ATOM 826 C CA . LYS A 1 103 ? 1.393 -14.402 -6.298 1.00 93.50 103 LYS A CA 1
ATOM 827 C C . LYS A 1 103 ? 1.229 -12.875 -6.376 1.00 93.50 103 LYS A C 1
ATOM 829 O O . LYS A 1 103 ? 1.660 -12.279 -7.369 1.00 93.50 103 LYS A O 1
ATOM 834 N N . PRO A 1 104 ? 0.639 -12.227 -5.357 1.00 95.31 104 PRO A N 1
ATOM 835 C CA . PRO A 1 104 ? 0.602 -10.774 -5.275 1.00 95.31 104 PRO A CA 1
ATOM 836 C C . PRO A 1 104 ? 2.004 -10.170 -5.133 1.00 95.31 104 PRO A C 1
ATOM 838 O O . PRO A 1 104 ? 2.844 -10.693 -4.399 1.00 95.31 104 PRO A O 1
ATOM 841 N N . ILE A 1 105 ? 2.235 -9.048 -5.807 1.00 94.31 105 ILE A N 1
ATOM 842 C CA . ILE A 1 105 ? 3.468 -8.260 -5.724 1.00 94.31 105 ILE A CA 1
ATOM 843 C C . ILE A 1 105 ? 3.123 -6.836 -5.284 1.00 94.31 105 ILE A C 1
ATOM 845 O O . ILE A 1 105 ? 2.129 -6.276 -5.753 1.00 94.31 105 ILE A O 1
ATOM 849 N N . ILE A 1 106 ? 3.945 -6.250 -4.416 1.00 93.88 106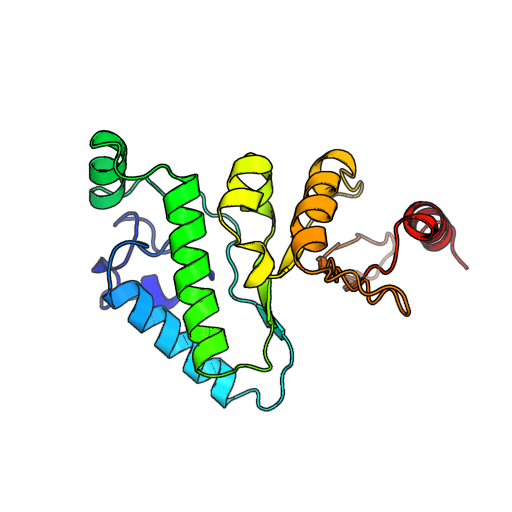 ILE A N 1
ATOM 850 C CA . ILE A 1 106 ? 3.857 -4.841 -4.008 1.00 93.88 106 ILE A CA 1
ATOM 851 C C . ILE A 1 106 ? 5.159 -4.103 -4.278 1.00 93.88 106 ILE A C 1
ATOM 853 O O . ILE A 1 106 ? 6.221 -4.716 -4.263 1.00 93.88 106 ILE A O 1
ATOM 857 N N . TRP A 1 107 ? 5.090 -2.787 -4.442 1.00 91.81 107 TRP A N 1
ATOM 858 C CA . TRP A 1 107 ? 6.283 -1.951 -4.384 1.00 91.81 107 TRP A CA 1
ATOM 859 C C . TRP A 1 107 ? 6.887 -1.954 -2.976 1.00 91.81 107 TRP A C 1
ATOM 861 O O . TRP A 1 107 ? 6.184 -2.104 -1.972 1.00 91.81 107 TRP A O 1
ATOM 871 N N . ASP A 1 108 ? 8.212 -1.859 -2.909 1.00 89.56 108 ASP A N 1
ATOM 872 C CA . ASP A 1 108 ? 8.966 -2.048 -1.674 1.00 89.56 108 ASP A CA 1
ATOM 873 C C . ASP A 1 108 ? 9.150 -0.768 -0.844 1.00 89.56 108 ASP A C 1
ATOM 875 O O . ASP A 1 108 ? 9.465 -0.859 0.340 1.00 89.56 108 ASP A O 1
ATOM 879 N N . ASP A 1 109 ? 8.954 0.411 -1.434 1.00 88.25 109 ASP A N 1
ATOM 880 C CA . ASP A 1 109 ? 9.361 1.710 -0.889 1.00 88.25 109 ASP A CA 1
ATOM 881 C C . ASP A 1 109 ? 8.778 2.009 0.490 1.00 88.25 109 ASP A C 1
ATOM 883 O O . ASP A 1 109 ? 9.520 2.438 1.373 1.00 88.25 109 ASP A O 1
ATOM 887 N N . TYR A 1 110 ? 7.496 1.714 0.729 1.00 90.50 110 TYR A N 1
ATOM 888 C CA . TYR A 1 110 ? 6.922 1.917 2.061 1.00 90.50 110 TYR A CA 1
ATOM 889 C C . TYR A 1 110 ? 7.485 0.932 3.097 1.00 90.50 110 TYR A C 1
ATOM 891 O O . TYR A 1 110 ? 7.659 1.287 4.261 1.00 90.50 110 TYR A O 1
ATOM 899 N N . LEU A 1 111 ? 7.829 -0.294 2.682 1.00 90.44 111 LEU A N 1
ATOM 900 C CA . LEU A 1 111 ? 8.391 -1.305 3.582 1.00 90.44 111 LEU A CA 1
ATOM 901 C C . LEU A 1 111 ? 9.760 -0.890 4.126 1.00 90.44 111 LEU A C 1
ATOM 903 O O . LEU A 1 111 ? 10.087 -1.290 5.236 1.00 90.44 111 LEU A O 1
ATOM 907 N N . ARG A 1 112 ? 10.533 -0.080 3.384 1.00 86.94 112 ARG A N 1
ATOM 908 C CA . ARG A 1 112 ? 11.870 0.401 3.792 1.00 86.94 112 ARG A CA 1
ATOM 909 C C . ARG A 1 112 ? 11.856 1.164 5.118 1.00 86.94 112 ARG A C 1
ATOM 911 O O . ARG A 1 112 ? 12.882 1.233 5.781 1.00 86.94 112 ARG A O 1
ATOM 918 N N . ASN A 1 113 ? 10.707 1.728 5.488 1.00 85.75 113 ASN A N 1
ATOM 919 C CA . ASN A 1 113 ? 10.535 2.534 6.697 1.00 85.75 113 ASN A CA 1
ATOM 920 C C . ASN A 1 113 ? 9.947 1.740 7.874 1.00 85.75 113 ASN A C 1
ATOM 922 O O . ASN A 1 113 ? 9.739 2.308 8.945 1.00 85.75 113 ASN A O 1
ATOM 926 N N . ILE A 1 114 ? 9.629 0.457 7.681 1.00 88.62 114 ILE A N 1
ATOM 927 C CA . ILE A 1 114 ? 9.044 -0.395 8.718 1.00 88.62 114 ILE A CA 1
ATOM 928 C C . ILE A 1 114 ? 10.157 -1.225 9.351 1.00 88.62 114 ILE A C 1
ATOM 930 O O . ILE A 1 114 ? 10.966 -1.830 8.653 1.00 88.62 114 ILE A O 1
ATOM 934 N N . ASP A 1 115 ? 10.158 -1.276 10.681 1.00 89.31 115 ASP A N 1
ATOM 935 C CA . ASP A 1 115 ? 11.057 -2.134 11.446 1.00 89.31 115 ASP A CA 1
ATOM 936 C C . ASP A 1 115 ? 10.954 -3.612 11.013 1.00 89.31 115 ASP A C 1
ATOM 938 O O . ASP A 1 115 ? 9.863 -4.141 10.763 1.00 89.31 115 ASP A O 1
ATOM 942 N N . GLU A 1 116 ? 12.102 -4.285 10.920 1.00 85.38 116 GLU A N 1
ATOM 943 C CA . GLU A 1 116 ? 12.185 -5.651 10.403 1.00 85.38 116 GLU A CA 1
ATOM 944 C C . GLU A 1 116 ? 11.386 -6.642 11.261 1.00 85.38 116 GLU A C 1
ATOM 946 O O . GLU A 1 116 ? 10.736 -7.540 10.717 1.00 85.38 116 GLU A O 1
ATOM 951 N N . ASP A 1 117 ? 11.393 -6.485 12.584 1.00 88.19 117 ASP A N 1
ATOM 952 C CA . ASP A 1 117 ? 10.689 -7.396 13.480 1.00 88.19 117 ASP A CA 1
ATOM 953 C C . ASP A 1 117 ? 9.178 -7.181 13.382 1.00 88.19 117 ASP A C 1
ATOM 955 O O . ASP A 1 117 ? 8.439 -8.157 13.232 1.00 88.19 117 ASP A O 1
ATOM 959 N N . LYS A 1 118 ? 8.718 -5.927 13.259 1.00 89.75 118 LYS A N 1
ATOM 960 C CA . LYS A 1 118 ? 7.310 -5.637 12.920 1.00 89.75 118 LYS A CA 1
ATOM 961 C C . LYS A 1 118 ? 6.894 -6.279 11.591 1.00 89.75 118 LYS A C 1
ATOM 963 O O . LYS A 1 118 ? 5.798 -6.837 11.485 1.00 89.75 118 LYS A O 1
ATOM 968 N N . LEU A 1 119 ? 7.749 -6.231 10.564 1.00 88.94 119 LEU A N 1
ATOM 969 C CA . LEU A 1 119 ? 7.471 -6.877 9.275 1.00 88.94 119 LEU A CA 1
ATOM 970 C C . LEU A 1 119 ? 7.366 -8.400 9.411 1.00 88.94 119 LEU A C 1
ATOM 972 O O . LEU A 1 119 ? 6.451 -8.993 8.829 1.00 88.94 119 LEU A O 1
ATOM 976 N N . LYS A 1 120 ? 8.253 -9.036 10.185 1.00 86.31 120 LYS A N 1
ATOM 977 C CA . LYS A 1 120 ? 8.200 -10.482 10.452 1.00 86.31 120 LYS A CA 1
ATOM 978 C C . LYS A 1 120 ? 6.934 -10.865 11.210 1.00 86.31 120 LYS A C 1
ATOM 980 O O . LYS A 1 120 ? 6.214 -11.753 10.759 1.00 86.31 120 LYS A O 1
ATOM 985 N N . GLU A 1 121 ? 6.639 -10.172 12.307 1.00 89.50 121 GLU A N 1
ATOM 986 C CA . GLU A 1 121 ? 5.451 -10.387 13.143 1.00 89.50 121 GLU A CA 1
ATOM 987 C C . GLU A 1 121 ? 4.158 -10.212 12.350 1.00 89.50 121 GLU A C 1
ATOM 989 O O . GLU A 1 121 ? 3.182 -10.938 12.544 1.00 89.50 121 GLU A O 1
ATOM 994 N N . SER A 1 122 ? 4.156 -9.290 11.385 1.00 89.00 122 SER A N 1
ATOM 995 C CA . SER A 1 122 ? 3.008 -9.091 10.516 1.00 89.00 122 SER A CA 1
ATOM 996 C C . SER A 1 122 ? 2.712 -10.304 9.630 1.00 89.00 122 SER A C 1
ATOM 998 O O . SER A 1 122 ? 1.589 -10.428 9.153 1.00 89.00 122 SER A O 1
ATOM 1000 N N . MET A 1 123 ? 3.664 -11.203 9.371 1.00 89.69 123 MET A N 1
ATOM 1001 C CA . MET A 1 123 ? 3.510 -12.308 8.416 1.00 89.69 123 MET A CA 1
ATOM 1002 C C . MET A 1 123 ? 3.197 -11.857 6.976 1.00 89.69 123 MET A C 1
ATOM 1004 O O . MET A 1 123 ? 2.767 -12.672 6.156 1.00 89.69 123 MET A O 1
ATOM 1008 N N . LEU A 1 124 ? 3.415 -10.580 6.638 1.00 90.81 124 LEU A N 1
ATOM 1009 C CA . LEU A 1 124 ? 3.095 -10.020 5.323 1.00 90.81 124 LEU A CA 1
ATOM 1010 C C . LEU A 1 124 ? 3.824 -10.756 4.183 1.00 90.81 124 LEU A C 1
ATOM 1012 O O . LEU A 1 124 ? 3.225 -11.006 3.138 1.00 90.81 124 LEU A O 1
ATOM 1016 N N . GLY A 1 125 ? 5.064 -11.200 4.417 1.00 87.50 125 GLY A N 1
ATOM 1017 C CA . GLY A 1 125 ? 5.866 -11.957 3.444 1.00 87.50 125 GLY A CA 1
ATOM 1018 C C . GLY A 1 125 ? 5.308 -13.335 3.073 1.00 87.50 125 GLY A C 1
ATOM 1019 O O . GLY A 1 125 ? 5.765 -13.948 2.114 1.00 87.50 125 GLY A O 1
ATOM 1020 N N . LYS A 1 126 ? 4.285 -13.834 3.782 1.00 89.00 126 LYS A N 1
ATOM 1021 C CA . LYS A 1 126 ? 3.547 -15.034 3.351 1.00 89.00 126 LYS A CA 1
ATOM 1022 C C . LYS A 1 126 ? 2.534 -14.745 2.243 1.00 89.00 126 LYS A C 1
ATOM 1024 O O . LYS A 1 126 ? 2.148 -15.671 1.534 1.00 89.00 126 LYS A O 1
ATOM 1029 N N . LEU A 1 127 ? 2.098 -13.493 2.103 1.00 92.25 127 LEU A N 1
ATOM 1030 C CA . LEU A 1 127 ? 1.029 -13.099 1.183 1.00 92.25 127 LEU A CA 1
ATOM 1031 C C . LEU A 1 127 ? 1.546 -12.394 -0.070 1.00 92.25 127 LEU A C 1
ATOM 1033 O O . LEU A 1 127 ? 0.953 -12.562 -1.132 1.00 92.25 127 LEU A O 1
ATOM 1037 N N . VAL A 1 128 ? 2.621 -11.610 0.039 1.00 93.06 128 VAL A N 1
ATOM 1038 C CA . VAL A 1 128 ? 3.103 -10.741 -1.046 1.00 93.06 128 VAL A CA 1
ATOM 1039 C C . VAL A 1 128 ? 4.615 -10.857 -1.233 1.00 93.06 128 VAL A C 1
ATOM 1041 O O . VAL A 1 128 ? 5.338 -11.081 -0.265 1.00 93.06 128 VAL A O 1
ATOM 1044 N N . GLU A 1 129 ? 5.090 -10.652 -2.462 1.00 89.94 129 GLU A N 1
ATOM 1045 C CA . GLU A 1 129 ? 6.516 -10.427 -2.744 1.00 89.94 129 GLU A CA 1
ATOM 1046 C C . GLU A 1 129 ? 6.787 -8.924 -2.937 1.00 89.94 129 GLU A C 1
ATOM 1048 O O . GLU A 1 129 ? 6.030 -8.261 -3.654 1.00 89.94 129 GLU A O 1
ATOM 1053 N N . PRO A 1 130 ? 7.855 -8.363 -2.346 1.00 90.31 130 PRO A N 1
ATOM 1054 C CA . PRO A 1 130 ? 8.272 -6.999 -2.639 1.00 90.31 130 PRO A CA 1
ATOM 1055 C C . PRO A 1 130 ? 8.977 -6.919 -4.004 1.00 90.31 130 PRO A C 1
ATOM 1057 O O . PRO A 1 130 ? 9.866 -7.715 -4.318 1.00 90.31 130 PRO A O 1
ATOM 1060 N N . MET A 1 131 ? 8.607 -5.921 -4.802 1.00 86.50 131 MET A N 1
ATOM 1061 C CA . MET A 1 131 ? 9.313 -5.487 -6.001 1.00 86.50 131 MET A CA 1
ATOM 1062 C C . MET A 1 131 ? 10.130 -4.245 -5.667 1.00 86.50 131 MET A C 1
ATOM 1064 O O . MET A 1 131 ? 9.581 -3.183 -5.373 1.00 86.50 131 MET A O 1
ATOM 1068 N N . ILE A 1 132 ? 11.449 -4.397 -5.727 1.00 85.94 132 ILE A N 1
ATOM 1069 C CA . ILE A 1 132 ? 12.402 -3.340 -5.422 1.00 85.94 132 ILE A CA 1
ATOM 1070 C C . ILE A 1 132 ? 12.532 -2.417 -6.617 1.00 85.94 132 ILE A C 1
ATOM 1072 O O . ILE A 1 132 ? 12.933 -2.863 -7.693 1.00 85.94 132 ILE A O 1
ATOM 1076 N N . TRP A 1 133 ? 12.278 -1.127 -6.421 1.00 80.94 133 TRP A N 1
ATOM 1077 C CA . TRP A 1 133 ? 12.509 -0.130 -7.462 1.00 80.94 133 TRP A CA 1
ATOM 1078 C C . TRP A 1 133 ? 13.548 0.915 -7.050 1.00 80.94 133 TRP A C 1
ATOM 1080 O O . TRP A 1 133 ? 13.548 1.442 -5.936 1.00 80.94 133 TRP A O 1
ATOM 1090 N N . ASN A 1 134 ? 14.474 1.210 -7.963 1.00 78.38 134 ASN A N 1
ATOM 1091 C CA . ASN A 1 134 ? 15.450 2.284 -7.802 1.00 78.38 134 ASN A CA 1
ATOM 1092 C C . ASN A 1 134 ? 15.874 2.802 -9.183 1.00 78.38 134 ASN A C 1
ATOM 1094 O O . ASN A 1 134 ? 16.396 2.051 -10.008 1.00 78.38 134 ASN A O 1
ATOM 1098 N N . TYR A 1 135 ? 15.651 4.092 -9.429 1.00 75.75 135 TYR A N 1
ATOM 1099 C CA . TYR A 1 135 ? 16.023 4.761 -10.681 1.00 75.75 135 TYR A CA 1
ATOM 1100 C C . TYR A 1 135 ? 17.392 5.449 -10.626 1.00 75.75 135 TYR A C 1
ATOM 1102 O O . TYR A 1 135 ? 17.839 6.014 -11.625 1.00 75.75 135 TYR A O 1
ATOM 1110 N N . ASN A 1 136 ? 18.068 5.414 -9.478 1.00 76.38 136 ASN A N 1
ATOM 1111 C CA . ASN A 1 136 ? 19.414 5.947 -9.334 1.00 76.38 136 ASN A CA 1
ATOM 1112 C C . ASN A 1 136 ? 20.441 5.032 -10.015 1.00 76.38 136 ASN A C 1
ATOM 1114 O O . ASN A 1 136 ? 20.251 3.824 -10.176 1.00 76.38 136 ASN A O 1
ATOM 1118 N N . SER A 1 137 ? 21.580 5.617 -10.387 1.00 71.56 137 SER A N 1
ATOM 1119 C CA . SER A 1 137 ? 22.706 4.884 -10.979 1.00 71.56 137 SER A CA 1
ATOM 1120 C C . SER A 1 137 ? 23.383 3.921 -10.000 1.00 71.56 137 SER A C 1
ATOM 1122 O O . SER A 1 137 ? 24.094 3.018 -10.437 1.00 71.56 137 SER A O 1
ATOM 1124 N N . VAL A 1 138 ? 23.153 4.092 -8.693 1.00 70.00 138 VAL A N 1
ATOM 1125 C CA . VAL A 1 138 ? 23.716 3.264 -7.624 1.00 70.00 138 VAL A CA 1
ATOM 1126 C C . VAL A 1 138 ? 22.585 2.664 -6.794 1.00 70.00 138 VAL A C 1
ATOM 1128 O O . VAL A 1 138 ? 21.698 3.370 -6.308 1.00 70.00 138 VAL A O 1
ATOM 1131 N N . LEU A 1 139 ? 22.630 1.341 -6.639 1.00 67.62 139 LEU A N 1
ATOM 1132 C CA . LEU A 1 139 ? 21.701 0.589 -5.809 1.00 67.62 139 LEU A CA 1
ATOM 1133 C C . LEU A 1 139 ? 22.192 0.591 -4.356 1.00 67.62 139 LEU A C 1
ATOM 1135 O O . LEU A 1 139 ? 23.304 0.145 -4.076 1.00 67.62 139 LEU A O 1
ATOM 1139 N N . ASP A 1 140 ? 21.357 1.061 -3.434 1.00 71.12 140 ASP A N 1
ATOM 1140 C CA . ASP A 1 140 ? 21.644 1.044 -1.999 1.00 71.12 140 ASP A CA 1
ATOM 1141 C C . ASP A 1 140 ? 21.383 -0.352 -1.410 1.00 71.12 140 ASP A C 1
ATOM 1143 O O . ASP A 1 140 ? 20.289 -0.686 -0.953 1.00 71.12 140 ASP A O 1
ATOM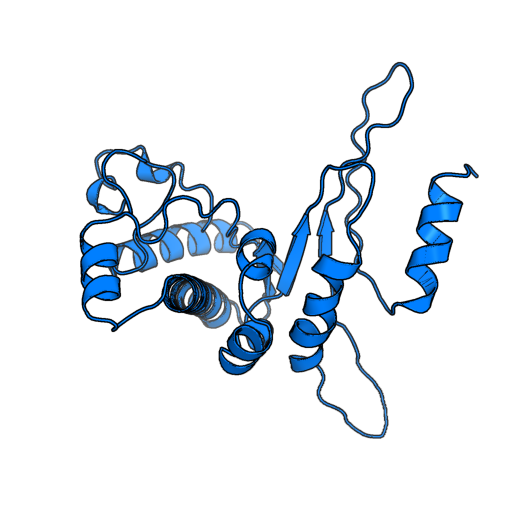 1147 N N . VAL A 1 141 ? 22.403 -1.208 -1.495 1.00 67.50 141 VAL A N 1
ATOM 1148 C CA . VAL A 1 141 ? 22.333 -2.615 -1.074 1.00 67.50 141 VAL A CA 1
ATOM 1149 C C . VAL A 1 141 ? 22.024 -2.788 0.425 1.00 67.50 141 VAL A C 1
ATOM 1151 O O . VAL A 1 141 ? 21.219 -3.669 0.736 1.00 67.50 141 VAL A O 1
ATOM 1154 N N . PRO A 1 142 ? 22.600 -2.005 1.365 1.00 67.62 142 PRO A N 1
ATOM 1155 C CA . PRO A 1 142 ? 22.237 -2.073 2.783 1.00 67.62 142 PRO A CA 1
ATOM 1156 C C . PRO A 1 142 ? 20.734 -1.949 3.050 1.00 67.62 142 PRO A C 1
ATOM 1158 O O . PRO A 1 142 ? 20.180 -2.812 3.731 1.00 67.62 142 PRO A O 1
ATOM 1161 N N . ASN A 1 143 ? 20.068 -0.958 2.451 1.00 64.88 143 ASN A N 1
ATOM 1162 C CA . ASN A 1 143 ? 18.624 -0.749 2.619 1.00 64.88 143 ASN A CA 1
ATOM 1163 C C . ASN A 1 143 ? 17.779 -1.898 2.042 1.00 64.88 143 ASN A C 1
ATOM 1165 O O . ASN A 1 143 ? 16.684 -2.186 2.514 1.00 64.88 143 ASN A O 1
ATOM 1169 N N . ILE A 1 144 ? 18.310 -2.615 1.053 1.00 65.88 144 ILE A N 1
ATOM 1170 C CA . ILE A 1 144 ? 17.646 -3.757 0.414 1.00 65.88 144 ILE A CA 1
ATOM 1171 C C . ILE A 1 144 ? 17.893 -5.070 1.173 1.00 65.88 144 ILE A C 1
ATOM 1173 O O . ILE A 1 144 ? 17.156 -6.046 1.007 1.00 65.88 144 ILE A O 1
ATOM 1177 N N . ARG A 1 145 ? 18.914 -5.124 2.039 1.00 59.78 145 ARG A N 1
ATOM 1178 C CA . ARG A 1 145 ? 19.313 -6.356 2.731 1.00 59.78 145 ARG A CA 1
ATOM 1179 C C . ARG A 1 145 ? 18.218 -6.893 3.660 1.00 59.78 145 ARG A C 1
ATOM 1181 O O . ARG A 1 145 ? 18.096 -8.109 3.807 1.00 59.78 145 ARG A O 1
ATOM 1188 N N . MET A 1 146 ? 17.392 -6.004 4.208 1.00 61.94 146 MET A N 1
ATOM 1189 C CA . MET A 1 146 ? 16.222 -6.340 5.026 1.00 61.94 146 MET A CA 1
ATOM 1190 C C . MET A 1 146 ? 15.261 -7.307 4.308 1.00 61.94 146 MET A C 1
ATOM 1192 O O . MET A 1 146 ? 14.714 -8.227 4.921 1.00 61.94 146 MET A O 1
ATOM 1196 N N . TYR A 1 147 ? 15.109 -7.191 2.983 1.00 60.94 147 TYR A N 1
ATOM 1197 C CA . TYR A 1 147 ? 14.186 -8.045 2.231 1.00 60.94 147 TYR A CA 1
ATOM 1198 C C . TYR A 1 147 ? 14.627 -9.508 2.134 1.00 60.94 147 TYR A C 1
ATOM 1200 O O . TYR A 1 147 ? 13.791 -10.377 1.892 1.00 60.94 147 TYR A O 1
ATOM 1208 N N . PHE A 1 148 ? 15.902 -9.831 2.379 1.00 54.28 148 PHE A N 1
ATOM 1209 C CA . PHE A 1 148 ? 16.330 -11.231 2.480 1.00 54.28 148 PHE A CA 1
ATOM 1210 C C . PHE A 1 148 ? 15.763 -11.915 3.730 1.00 54.28 148 PHE A C 1
ATOM 1212 O O . PHE A 1 148 ? 15.465 -13.110 3.686 1.00 54.28 148 PHE A O 1
ATOM 1219 N N . SER A 1 149 ? 15.559 -11.167 4.817 1.00 52.38 149 SER A N 1
ATOM 1220 C CA . SER A 1 149 ? 14.892 -11.653 6.031 1.00 52.38 149 SER A CA 1
ATOM 1221 C C . SER A 1 149 ? 13.386 -11.811 5.807 1.00 52.38 149 SER A C 1
ATOM 1223 O O . SER A 1 149 ? 12.802 -12.845 6.134 1.00 52.38 149 SER A O 1
ATOM 1225 N N . PHE A 1 150 ? 12.783 -10.839 5.113 1.00 54.16 150 PHE A N 1
ATOM 1226 C CA . PHE A 1 150 ? 11.377 -10.870 4.705 1.00 54.16 150 PHE A CA 1
ATOM 1227 C C . PHE A 1 150 ? 11.053 -12.072 3.803 1.00 54.16 150 PHE A C 1
ATOM 1229 O O . PHE A 1 150 ? 10.090 -12.797 4.044 1.00 54.16 150 PHE A O 1
ATOM 1236 N N . ALA A 1 151 ? 11.894 -12.339 2.799 1.00 49.66 151 ALA A N 1
ATOM 1237 C CA . ALA A 1 151 ? 11.695 -13.441 1.864 1.00 49.66 151 ALA A CA 1
ATOM 1238 C C . ALA A 1 151 ? 12.065 -14.818 2.456 1.00 49.66 151 ALA A C 1
ATOM 1240 O O . ALA A 1 151 ? 11.532 -15.840 2.018 1.00 49.66 151 ALA A O 1
ATOM 1241 N N . SER A 1 152 ? 12.921 -14.873 3.488 1.00 40.25 152 SER A N 1
ATOM 1242 C CA . SER A 1 152 ? 13.269 -16.121 4.196 1.00 40.25 152 SER A CA 1
ATOM 1243 C C . SER A 1 152 ? 12.085 -16.756 4.937 1.00 40.25 152 SER A C 1
ATOM 1245 O O . SER A 1 152 ? 12.079 -17.970 5.135 1.00 40.25 152 SER A O 1
ATOM 1247 N N . LEU A 1 153 ? 11.033 -15.993 5.260 1.00 39.66 153 LEU A N 1
ATOM 1248 C CA . LEU A 1 153 ? 9.778 -16.517 5.828 1.00 39.66 153 LEU A CA 1
ATOM 1249 C C . LEU A 1 153 ? 8.973 -17.401 4.854 1.00 39.66 153 LEU A C 1
ATOM 1251 O O . LEU A 1 153 ? 8.046 -18.092 5.282 1.00 39.66 153 LEU A O 1
ATOM 1255 N N . SER A 1 154 ? 9.324 -17.414 3.564 1.00 35.16 154 SER A N 1
ATOM 1256 C CA . SER A 1 154 ? 8.742 -18.318 2.561 1.00 35.16 154 SER A CA 1
ATOM 1257 C C . SER A 1 154 ? 9.442 -19.687 2.486 1.00 35.16 154 SER A C 1
ATOM 1259 O O . SER A 1 154 ? 8.951 -20.601 1.822 1.00 35.16 154 SER A O 1
ATOM 1261 N N . CYS A 1 155 ? 10.578 -19.859 3.173 1.00 30.52 155 CYS A N 1
ATOM 1262 C CA . CYS A 1 155 ? 11.420 -21.043 3.044 1.00 30.52 155 CYS A CA 1
ATOM 1263 C C . CYS A 1 155 ? 11.072 -22.110 4.097 1.00 30.52 155 CYS A C 1
ATOM 1265 O O . CYS A 1 155 ? 11.490 -22.034 5.251 1.00 30.52 155 CYS A O 1
ATOM 1267 N N . GLN A 1 156 ? 10.328 -23.146 3.697 1.00 29.14 156 GLN A N 1
ATOM 1268 C CA . GLN A 1 156 ? 10.229 -24.380 4.481 1.00 29.14 156 GLN A CA 1
ATOM 1269 C C . GLN A 1 156 ? 11.495 -25.215 4.264 1.00 29.14 156 GLN A C 1
ATOM 1271 O O . GLN A 1 156 ? 11.762 -25.708 3.166 1.00 29.14 156 GLN A O 1
ATOM 1276 N N . THR A 1 157 ? 12.282 -25.394 5.320 1.00 26.23 157 THR A N 1
ATOM 1277 C CA . THR A 1 157 ? 13.455 -26.265 5.299 1.00 26.23 157 THR A CA 1
ATOM 1278 C C . THR A 1 157 ? 13.003 -27.723 5.381 1.00 26.23 157 THR A C 1
ATOM 1280 O O . THR A 1 157 ? 12.425 -28.162 6.370 1.00 26.23 157 THR A O 1
ATOM 1283 N N . ASN A 1 158 ? 13.272 -28.512 4.338 1.00 26.05 158 ASN A N 1
ATOM 1284 C CA . ASN A 1 158 ? 13.149 -29.966 4.409 1.00 26.05 158 ASN A CA 1
ATOM 1285 C C . ASN A 1 158 ? 14.456 -30.606 3.918 1.00 26.05 158 ASN A C 1
ATOM 1287 O O . ASN A 1 158 ? 14.954 -30.274 2.841 1.00 26.05 158 ASN A O 1
ATOM 1291 N N . ARG A 1 159 ? 15.040 -31.490 4.743 1.00 30.06 159 ARG A N 1
ATOM 1292 C CA . ARG A 1 159 ? 16.452 -31.957 4.734 1.00 30.06 159 ARG A CA 1
ATOM 1293 C C . ARG A 1 159 ? 16.942 -32.697 3.471 1.00 30.06 159 ARG A C 1
ATOM 1295 O O . ARG A 1 159 ? 17.987 -33.336 3.520 1.00 30.06 159 ARG A O 1
ATOM 1302 N N . LYS A 1 160 ? 16.235 -32.645 2.342 1.00 26.75 160 LYS A N 1
ATOM 1303 C CA . LYS A 1 160 ? 16.646 -33.318 1.093 1.00 26.75 160 LYS A CA 1
ATOM 1304 C C . LYS A 1 160 ? 16.611 -32.443 -0.164 1.00 26.75 160 LYS A C 1
ATOM 1306 O O . LYS A 1 160 ? 17.084 -32.883 -1.203 1.00 26.75 160 LYS A O 1
ATOM 1311 N N . SER A 1 161 ? 16.135 -31.201 -0.080 1.00 26.97 161 SER A N 1
ATOM 1312 C CA . SER A 1 161 ? 16.271 -30.217 -1.161 1.00 26.97 161 SER A CA 1
ATOM 1313 C C . SER A 1 161 ? 15.973 -28.816 -0.634 1.00 26.97 161 SER A C 1
ATOM 1315 O O . SER A 1 161 ? 14.867 -28.558 -0.160 1.00 26.97 161 SER A O 1
ATOM 1317 N N . VAL A 1 162 ? 16.928 -27.897 -0.746 1.00 26.16 162 VAL A N 1
ATOM 1318 C CA . VAL A 1 162 ? 16.695 -26.479 -0.459 1.00 26.16 162 VAL A CA 1
ATOM 1319 C C . VAL A 1 162 ? 15.966 -25.870 -1.661 1.00 26.16 162 VAL A C 1
ATOM 1321 O O . VAL A 1 162 ? 16.591 -25.534 -2.663 1.00 26.16 162 VAL A O 1
ATOM 1324 N N . LYS A 1 163 ? 14.635 -25.748 -1.597 1.00 25.22 163 LYS A N 1
ATOM 1325 C CA . LYS A 1 163 ? 13.870 -24.904 -2.532 1.00 25.22 163 LYS A CA 1
ATOM 1326 C C . LYS A 1 163 ? 13.844 -23.472 -1.989 1.00 25.22 163 LYS A C 1
ATOM 1328 O O . LYS A 1 163 ? 12.836 -23.026 -1.460 1.00 25.22 163 LYS A O 1
ATOM 1333 N N . CYS A 1 164 ? 14.964 -22.761 -2.098 1.00 27.62 164 CYS A N 1
ATOM 1334 C CA . CYS A 1 164 ? 14.998 -21.317 -1.857 1.00 27.62 164 CYS A CA 1
ATOM 1335 C C . CYS A 1 164 ? 14.592 -20.594 -3.144 1.00 27.62 164 CYS A C 1
ATOM 1337 O O . CYS A 1 164 ? 15.365 -20.573 -4.098 1.00 27.62 164 CYS A O 1
ATO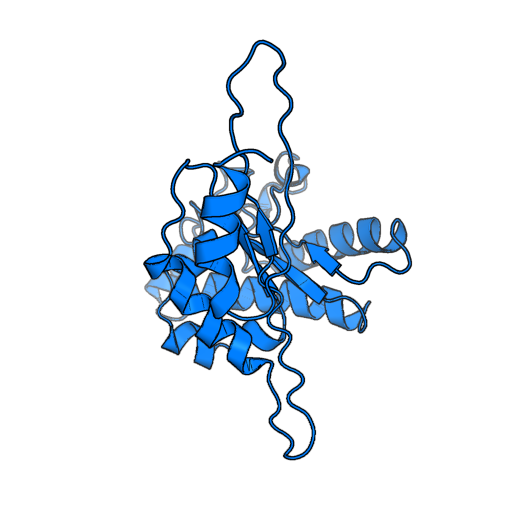M 1339 N N . PHE A 1 165 ? 13.402 -19.996 -3.173 1.00 33.53 165 PHE A N 1
ATOM 1340 C CA . PHE A 1 165 ? 13.012 -19.053 -4.223 1.00 33.53 165 PHE A CA 1
ATOM 1341 C C . PHE A 1 165 ? 12.501 -17.750 -3.586 1.00 33.53 165 PHE A C 1
ATOM 1343 O O . PHE A 1 165 ? 11.308 -17.472 -3.675 1.00 33.53 165 PHE A O 1
ATOM 1350 N N . PRO A 1 166 ? 13.351 -16.926 -2.941 1.00 42.31 166 PRO A N 1
ATOM 1351 C CA . PRO A 1 166 ? 12.997 -15.529 -2.760 1.00 42.31 166 PRO A CA 1
ATOM 1352 C C . PRO A 1 166 ? 13.147 -14.851 -4.127 1.00 42.31 166 PRO A C 1
ATOM 1354 O O . PRO A 1 166 ? 14.256 -14.530 -4.551 1.00 42.31 166 PRO A O 1
ATOM 1357 N N . VAL A 1 167 ? 12.047 -14.689 -4.865 1.00 44.88 167 VAL A N 1
ATOM 1358 C CA . VAL A 1 167 ? 12.073 -13.905 -6.104 1.00 44.88 167 VAL A CA 1
ATOM 1359 C C . VAL A 1 167 ? 11.997 -12.435 -5.710 1.00 44.88 167 VAL A C 1
ATOM 1361 O O . VAL A 1 167 ? 10.927 -11.840 -5.690 1.00 44.88 167 VAL A O 1
ATOM 1364 N N . LEU A 1 168 ? 13.148 -11.845 -5.388 1.00 50.28 168 LEU A N 1
ATOM 1365 C CA . LEU A 1 168 ? 13.268 -10.391 -5.343 1.00 50.28 168 LEU A CA 1
ATOM 1366 C C . LEU A 1 168 ? 13.197 -9.894 -6.783 1.00 50.28 168 LEU A C 1
ATOM 1368 O O . LEU A 1 168 ? 14.102 -10.165 -7.579 1.00 50.28 168 LEU A O 1
ATOM 1372 N N . LEU A 1 169 ? 12.090 -9.235 -7.119 1.00 53.53 169 LEU A N 1
ATOM 1373 C CA . LEU A 1 169 ? 11.898 -8.606 -8.417 1.00 53.53 169 LEU A CA 1
ATOM 1374 C C . LEU A 1 169 ? 12.524 -7.220 -8.362 1.00 53.53 169 LEU A C 1
ATOM 1376 O O . LEU A 1 169 ? 12.099 -6.388 -7.569 1.00 53.53 169 LEU A O 1
ATOM 1380 N N . PHE A 1 170 ? 13.530 -6.975 -9.193 1.00 51.31 170 PHE A N 1
ATOM 1381 C CA . PHE A 1 170 ? 14.134 -5.651 -9.312 1.00 51.31 170 PHE A CA 1
ATOM 1382 C C . PHE A 1 170 ? 13.599 -4.925 -10.539 1.00 51.31 170 PHE A C 1
ATOM 1384 O O . PHE A 1 170 ? 13.554 -5.493 -11.632 1.00 51.31 170 PHE A O 1
ATOM 1391 N N . PHE A 1 171 ? 13.264 -3.653 -10.351 1.00 46.66 171 PHE A N 1
ATOM 1392 C CA . PHE A 1 171 ? 12.981 -2.691 -11.401 1.00 46.66 171 PHE A CA 1
ATOM 1393 C C . PHE A 1 171 ? 14.045 -1.588 -11.360 1.00 46.66 171 PHE A C 1
ATOM 1395 O O . PHE A 1 171 ? 14.015 -0.702 -10.504 1.00 46.66 171 PHE A O 1
ATOM 1402 N N . GLN A 1 172 ? 15.012 -1.651 -12.279 1.00 42.69 172 GLN A N 1
ATOM 1403 C CA . GLN A 1 172 ? 16.024 -0.607 -12.450 1.00 42.69 172 GLN A CA 1
ATOM 1404 C C . GLN A 1 172 ? 15.908 -0.014 -13.854 1.00 42.69 172 GLN A C 1
ATOM 1406 O O . GLN A 1 172 ? 16.020 -0.731 -14.848 1.00 42.69 172 GLN A O 1
ATOM 1411 N N . ALA A 1 173 ? 15.717 1.303 -13.939 1.00 40.91 173 ALA A N 1
ATOM 1412 C CA . ALA A 1 173 ? 15.872 2.034 -15.192 1.00 40.91 173 ALA A CA 1
ATOM 1413 C C . ALA A 1 173 ? 17.306 2.573 -15.263 1.00 40.91 173 ALA A C 1
ATOM 1415 O O . ALA A 1 173 ? 17.711 3.363 -14.414 1.00 40.91 173 ALA A O 1
ATOM 1416 N N . GLN A 1 174 ? 18.086 2.153 -16.261 1.00 39.44 174 GLN A N 1
ATOM 1417 C CA . GLN A 1 174 ? 19.419 2.708 -16.513 1.00 39.44 174 GLN A CA 1
ATOM 1418 C C . GLN A 1 174 ? 19.395 3.641 -17.726 1.00 39.44 174 GLN A C 1
ATOM 1420 O O . GLN A 1 174 ? 18.826 3.323 -18.770 1.00 39.44 174 GLN A O 1
ATOM 1425 N N . LYS A 1 175 ? 20.051 4.798 -17.596 1.00 34.62 175 LYS A N 1
ATOM 1426 C CA . LYS A 1 175 ? 20.263 5.745 -18.694 1.00 34.62 175 LYS A CA 1
ATOM 1427 C C . LYS A 1 175 ? 21.528 5.334 -19.456 1.00 34.62 175 LYS A C 1
ATOM 1429 O O . LYS A 1 175 ? 22.632 5.641 -19.018 1.00 34.62 175 LYS A O 1
ATOM 1434 N N . CYS A 1 176 ? 21.383 4.631 -20.578 1.00 36.66 176 CYS A N 1
ATOM 1435 C CA . CYS A 1 176 ? 22.509 4.347 -21.474 1.00 36.66 176 CYS A CA 1
ATOM 1436 C C . CYS A 1 176 ? 22.916 5.636 -22.211 1.00 36.66 176 CYS A C 1
ATOM 1438 O O . CYS A 1 176 ? 22.058 6.334 -22.754 1.00 36.66 176 CYS A O 1
ATOM 1440 N N . SER A 1 177 ? 24.204 5.991 -22.212 1.00 37.22 177 SER A N 1
ATOM 1441 C CA . SER A 1 177 ? 24.693 7.161 -22.951 1.00 37.22 177 SER A CA 1
ATOM 1442 C C . SER A 1 177 ? 24.892 6.825 -24.437 1.00 37.22 177 SER A C 1
ATOM 1444 O O . SER A 1 177 ? 25.394 5.761 -24.789 1.00 37.22 177 SER A O 1
ATOM 1446 N N . GLY A 1 178 ? 24.470 7.739 -25.314 1.00 36.84 178 GLY A N 1
ATOM 1447 C CA . GLY A 1 178 ? 24.529 7.603 -26.774 1.00 36.84 178 GLY A CA 1
ATOM 1448 C C . GLY A 1 178 ? 23.178 7.886 -27.437 1.00 36.84 178 GLY A C 1
ATOM 1449 O O . GLY A 1 178 ? 22.133 7.673 -26.839 1.00 36.84 178 GLY A O 1
ATOM 1450 N N . ARG A 1 179 ? 23.206 8.435 -28.658 1.00 36.09 179 ARG A N 1
ATOM 1451 C CA . ARG A 1 179 ? 22.147 9.185 -29.378 1.00 36.09 179 ARG A CA 1
ATOM 1452 C C . ARG A 1 179 ? 20.824 8.437 -29.689 1.00 36.09 179 ARG A C 1
ATOM 1454 O O . ARG A 1 179 ? 20.076 8.872 -30.554 1.00 36.09 179 ARG A O 1
ATOM 1461 N N . VAL A 1 180 ? 20.489 7.359 -28.982 1.00 34.78 180 VAL A N 1
ATOM 1462 C CA . VAL A 1 180 ? 19.177 6.697 -29.025 1.00 34.78 180 VAL A CA 1
ATOM 1463 C C . VAL A 1 180 ? 18.754 6.367 -27.590 1.00 34.78 180 VAL A C 1
ATOM 1465 O O . VAL A 1 180 ? 19.335 5.490 -26.955 1.00 34.78 180 VAL A O 1
ATOM 1468 N N . GLN A 1 181 ? 17.736 7.061 -27.072 1.00 33.81 181 GLN A N 1
ATOM 1469 C CA . GLN A 1 181 ? 17.104 6.732 -25.790 1.00 33.81 181 GLN A CA 1
ATOM 1470 C C . GLN A 1 181 ? 16.363 5.393 -25.910 1.00 33.81 181 GLN A C 1
ATOM 1472 O O . GLN A 1 181 ? 15.175 5.349 -26.214 1.00 33.81 181 GLN A O 1
ATOM 1477 N N . LYS A 1 182 ? 17.062 4.282 -25.680 1.00 28.97 182 LYS A N 1
ATOM 1478 C CA . LYS A 1 182 ? 16.427 3.006 -25.344 1.00 28.97 182 LYS A CA 1
ATOM 1479 C C . LYS A 1 182 ? 16.492 2.845 -23.830 1.00 28.97 182 LYS A C 1
ATOM 1481 O O . LYS A 1 182 ? 17.553 2.565 -23.284 1.00 28.97 182 LYS A O 1
ATOM 1486 N N . CYS A 1 183 ? 15.364 3.043 -23.150 1.00 29.72 183 CYS A N 1
ATOM 1487 C CA . CYS A 1 183 ? 15.198 2.552 -21.786 1.00 29.72 183 CYS A CA 1
ATOM 1488 C C . CYS A 1 183 ? 15.166 1.020 -21.850 1.00 29.72 183 CYS A C 1
ATOM 1490 O O . CYS A 1 183 ? 14.184 0.449 -22.321 1.00 29.72 183 CYS A O 1
ATOM 1492 N N . CYS A 1 184 ? 16.229 0.346 -21.413 1.00 30.48 184 CYS A N 1
ATOM 1493 C CA . CYS A 1 184 ? 16.159 -1.091 -21.157 1.00 30.48 184 CYS A CA 1
ATOM 1494 C C . CYS A 1 184 ? 15.434 -1.313 -19.825 1.00 30.48 184 CYS A C 1
ATOM 1496 O O . CYS A 1 184 ? 15.936 -0.911 -18.777 1.00 30.48 184 CYS A O 1
ATOM 1498 N N . LEU A 1 185 ? 14.261 -1.953 -19.865 1.00 32.44 185 LEU A N 1
ATOM 1499 C CA . LEU A 1 185 ? 13.665 -2.584 -18.688 1.00 32.44 185 LEU A CA 1
ATOM 1500 C C . LEU A 1 185 ? 14.404 -3.902 -18.438 1.00 32.44 185 LEU A C 1
ATOM 1502 O O . LEU A 1 185 ? 14.352 -4.801 -19.275 1.00 32.44 185 LEU A O 1
ATOM 1506 N N . LEU A 1 186 ? 15.055 -4.036 -17.285 1.00 35.31 186 LEU A N 1
ATOM 1507 C CA . LEU A 1 186 ? 15.565 -5.320 -16.810 1.00 35.31 186 LEU A CA 1
ATOM 1508 C C . LEU A 1 186 ? 14.780 -5.734 -15.567 1.00 35.31 186 LEU A C 1
ATOM 1510 O O . LEU A 1 186 ? 14.955 -5.165 -14.494 1.00 35.31 186 LEU A O 1
ATOM 1514 N N . LEU A 1 187 ? 13.910 -6.730 -15.738 1.00 35.59 187 LEU A N 1
ATOM 1515 C CA . LEU A 1 187 ? 13.317 -7.491 -14.641 1.00 35.59 187 LEU A CA 1
ATOM 1516 C C . LEU A 1 187 ? 14.314 -8.578 -14.241 1.00 35.59 187 LEU A C 1
ATOM 1518 O O . LEU A 1 187 ? 14.487 -9.560 -14.964 1.00 35.59 187 LEU A O 1
ATOM 1522 N N . TYR A 1 188 ? 14.972 -8.409 -13.097 1.00 40.28 188 TYR A N 1
ATOM 1523 C CA . TYR A 1 188 ? 15.800 -9.468 -12.523 1.00 40.28 188 TYR A CA 1
ATOM 1524 C C . TYR A 1 188 ? 14.987 -10.267 -11.504 1.00 40.28 188 TYR A C 1
ATOM 1526 O O . TYR A 1 188 ? 14.417 -9.693 -10.582 1.00 40.28 188 TYR A O 1
ATOM 1534 N N . ALA A 1 189 ? 14.976 -11.592 -11.658 1.00 37.66 189 ALA A N 1
ATOM 1535 C CA . ALA A 1 189 ? 14.640 -12.538 -10.599 1.00 37.66 189 ALA A CA 1
ATOM 1536 C C . ALA A 1 189 ? 15.963 -13.065 -10.028 1.00 37.66 189 ALA A C 1
ATOM 1538 O O . ALA A 1 189 ? 16.677 -13.809 -10.706 1.00 37.66 189 ALA A O 1
ATOM 1539 N N . ILE A 1 190 ? 16.345 -12.629 -8.827 1.00 44.66 190 ILE A N 1
ATOM 1540 C CA . ILE A 1 190 ? 17.667 -12.959 -8.277 1.00 44.66 190 ILE A CA 1
ATOM 1541 C C . ILE A 1 190 ? 17.631 -14.290 -7.524 1.00 44.66 190 ILE A C 1
ATOM 1543 O O . ILE A 1 190 ? 17.009 -14.413 -6.475 1.00 44.66 190 ILE A O 1
ATOM 1547 N N . TYR A 1 191 ? 18.391 -15.262 -8.030 1.00 36.25 191 TYR A N 1
ATOM 1548 C CA . TYR A 1 191 ? 18.725 -16.505 -7.338 1.00 36.25 191 TYR A CA 1
ATOM 1549 C C . TYR A 1 191 ? 20.108 -16.387 -6.690 1.00 36.25 191 TYR A C 1
ATOM 1551 O O . TYR A 1 191 ? 21.116 -16.447 -7.386 1.00 36.25 191 TYR A O 1
ATOM 1559 N N . CYS A 1 192 ? 20.147 -16.265 -5.361 1.00 34.34 192 CYS A N 1
ATOM 1560 C CA . CYS A 1 192 ? 21.343 -16.302 -4.503 1.00 34.34 192 CYS A CA 1
ATOM 1561 C C . CYS A 1 192 ? 22.424 -15.207 -4.700 1.00 34.34 192 CYS A C 1
ATOM 1563 O O . CYS A 1 192 ? 22.911 -14.897 -5.783 1.00 34.34 192 CYS A O 1
ATOM 1565 N N . PHE A 1 193 ? 22.854 -14.665 -3.556 1.00 34.56 193 PHE A N 1
ATOM 1566 C CA . PHE A 1 193 ? 23.631 -13.432 -3.375 1.00 34.56 193 PHE A CA 1
ATOM 1567 C C . PHE A 1 193 ? 25.077 -13.447 -3.919 1.00 34.56 193 PHE A C 1
ATOM 1569 O O . PHE A 1 193 ? 25.660 -12.382 -4.089 1.00 34.56 193 PHE A O 1
ATOM 1576 N N . SER A 1 194 ? 25.678 -14.597 -4.250 1.00 31.55 194 SER A N 1
ATOM 1577 C CA . SER A 1 194 ? 27.097 -14.626 -4.661 1.00 31.55 194 SER A CA 1
ATOM 1578 C C . SER A 1 194 ? 27.368 -14.159 -6.097 1.00 31.55 194 SER A C 1
ATOM 1580 O O . SER A 1 194 ? 28.510 -13.856 -6.412 1.00 31.55 194 SER A O 1
ATOM 1582 N N . ARG A 1 195 ? 26.353 -14.048 -6.967 1.00 34.78 195 ARG A N 1
ATOM 1583 C CA . ARG A 1 195 ? 26.523 -13.618 -8.377 1.00 34.78 195 ARG A CA 1
ATOM 1584 C C . ARG A 1 195 ? 26.167 -12.152 -8.656 1.00 34.78 195 ARG A C 1
ATOM 1586 O O . ARG A 1 195 ? 26.306 -11.692 -9.787 1.00 34.78 195 ARG A O 1
ATOM 1593 N N . LEU A 1 196 ? 25.689 -11.423 -7.649 1.00 38.59 196 LEU A N 1
ATOM 1594 C CA . LEU A 1 196 ? 25.138 -10.067 -7.792 1.00 38.59 196 LEU A CA 1
ATOM 1595 C C . LEU A 1 196 ? 26.225 -9.003 -8.017 1.00 38.59 196 LEU A C 1
ATOM 1597 O O . LEU A 1 196 ? 26.066 -8.126 -8.863 1.00 38.59 196 LEU A O 1
ATOM 1601 N N . VAL A 1 197 ? 27.351 -9.109 -7.306 1.00 36.22 197 VAL A N 1
ATOM 1602 C CA . VAL A 1 197 ? 28.478 -8.169 -7.446 1.00 36.22 197 VAL A CA 1
ATOM 1603 C C . VAL A 1 197 ? 29.198 -8.366 -8.786 1.00 36.22 197 VAL A C 1
ATOM 1605 O O . VAL A 1 197 ? 29.574 -7.393 -9.441 1.00 36.22 197 VAL A O 1
ATOM 1608 N N . ASP A 1 198 ? 29.311 -9.614 -9.243 1.00 32.81 198 ASP A N 1
ATOM 1609 C CA . ASP A 1 198 ? 30.026 -9.941 -10.478 1.00 32.81 198 ASP A CA 1
ATOM 1610 C C . ASP A 1 198 ? 29.227 -9.573 -11.736 1.00 32.81 198 ASP A C 1
ATOM 1612 O O . ASP A 1 198 ? 29.791 -9.054 -12.699 1.00 32.81 198 ASP A O 1
ATOM 1616 N N . ASN A 1 199 ? 27.903 -9.770 -11.744 1.00 36.38 199 ASN A N 1
ATOM 1617 C CA . ASN A 1 199 ? 27.086 -9.482 -12.928 1.00 36.38 199 ASN A CA 1
ATOM 1618 C C . ASN A 1 199 ? 26.864 -7.981 -13.175 1.00 36.38 199 ASN A C 1
ATOM 1620 O O . ASN A 1 199 ? 26.875 -7.568 -14.333 1.00 36.38 199 ASN A O 1
ATOM 1624 N N . CYS A 1 200 ? 26.740 -7.147 -12.135 1.00 32.16 200 CYS A N 1
ATOM 1625 C CA . CYS A 1 200 ? 26.664 -5.689 -12.313 1.00 32.16 200 CYS A CA 1
ATOM 1626 C C . CYS A 1 200 ? 27.967 -5.109 -12.888 1.00 32.16 200 CYS A C 1
ATOM 1628 O O . CYS A 1 200 ? 27.931 -4.275 -13.793 1.00 32.16 200 CYS A O 1
ATOM 1630 N N . ASN A 1 201 ? 29.125 -5.585 -12.416 1.00 32.50 201 ASN A N 1
ATOM 1631 C CA . ASN A 1 201 ? 30.423 -5.150 -12.939 1.00 32.50 201 ASN A CA 1
ATOM 1632 C C . ASN A 1 201 ? 30.666 -5.619 -14.382 1.00 32.50 201 ASN A C 1
ATOM 1634 O O . ASN A 1 201 ? 31.257 -4.881 -15.170 1.00 32.50 201 ASN A O 1
ATOM 1638 N N . ASN A 1 202 ? 30.193 -6.814 -14.741 1.00 35.78 202 ASN A N 1
ATOM 1639 C CA . ASN A 1 202 ? 30.335 -7.353 -16.095 1.00 35.78 202 ASN A CA 1
ATOM 1640 C C . ASN A 1 202 ? 29.334 -6.755 -17.099 1.00 35.78 202 ASN A C 1
ATOM 1642 O O . ASN A 1 202 ? 29.660 -6.668 -18.275 1.00 35.78 202 ASN A O 1
ATOM 1646 N N . TYR A 1 203 ? 28.153 -6.301 -16.667 1.00 35.16 203 TYR A N 1
ATOM 1647 C CA . TYR A 1 203 ? 27.180 -5.654 -17.559 1.00 35.16 203 TYR A CA 1
ATOM 1648 C C . TYR A 1 203 ? 27.587 -4.214 -17.932 1.00 35.16 203 TYR A C 1
ATOM 1650 O O . TYR A 1 203 ? 27.380 -3.783 -19.063 1.00 35.16 203 TYR A O 1
ATOM 1658 N N . CYS A 1 204 ? 28.233 -3.478 -17.018 1.00 32.78 204 CYS A N 1
ATOM 1659 C CA . CYS A 1 204 ? 28.774 -2.140 -17.299 1.00 32.78 204 CYS A CA 1
ATOM 1660 C C . CYS A 1 204 ? 30.109 -2.166 -18.070 1.00 32.78 204 CYS A C 1
ATOM 1662 O O . CYS A 1 204 ? 30.455 -1.193 -18.739 1.00 32.78 204 CYS A O 1
ATOM 1664 N N . ARG A 1 205 ? 30.868 -3.267 -17.994 1.00 33.94 205 ARG A N 1
ATOM 1665 C CA . ARG A 1 205 ? 32.076 -3.501 -18.799 1.00 33.94 205 ARG A CA 1
ATOM 1666 C C . ARG A 1 205 ? 31.698 -4.316 -20.029 1.00 33.94 205 ARG A C 1
ATOM 1668 O O . ARG A 1 205 ? 31.876 -5.527 -20.028 1.00 33.94 205 ARG A O 1
ATOM 1675 N N . GLY A 1 206 ? 31.144 -3.645 -21.037 1.00 34.47 206 GLY A N 1
ATOM 1676 C CA . GLY A 1 206 ? 30.623 -4.267 -22.254 1.00 34.47 206 GLY A CA 1
ATOM 1677 C C . GLY A 1 206 ? 31.412 -5.492 -22.738 1.00 34.47 206 GLY A C 1
ATOM 1678 O O . GLY A 1 206 ? 32.608 -5.407 -23.027 1.00 34.47 206 GLY A O 1
ATOM 1679 N N . LYS A 1 207 ? 30.701 -6.615 -22.838 1.00 35.56 207 LYS A N 1
ATOM 1680 C CA . LYS A 1 207 ? 30.843 -7.522 -23.974 1.00 35.56 207 LYS A CA 1
ATOM 1681 C C . LYS A 1 207 ? 29.767 -7.170 -24.987 1.00 35.56 207 LYS A C 1
ATOM 1683 O O . LYS A 1 207 ? 28.630 -6.908 -24.535 1.00 35.56 207 LYS A O 1
#

InterPro domains:
  IPR015883 Beta-hexosaminidase, catalytic domain [PF00728] (14-125)
  IPR017853 Glycoside hydrolase superfamily [SSF51445] (9-137)
  IPR038901 Hexosaminidase D-like [PTHR21040] (5-141)

pLDDT: mean 73.44, std 25.18, range [25.22, 95.94]

Sequence (207 aa):
MVKFFVLKHEKFSHLREVETFPNTINPHKQESLYLIKSMIDQVMAAHVGIRWFHIGSDEVYYLGEGGESKDLILQQQFSMESMYMSHVKAVATQVLANNPGVKPIIWDDYLRNIDEDKLKESMLGKLVEPMIWNYNSVLDVPNIRMYFSFASLSCQTNRKSVKCFPVLLFFQAQKCSGRVQKCCLLLYAIYCFSRLVDNCNNYCRGK

Radius of gyration: 18.97 Å; chains: 1; bounding box: 51×50×50 Å

Organism: Callorhinchus milii (NCBI:txid7868)